Protein AF-K0UFN6-F1 (afdb_monomer)

Foldseek 3Di:
DDDDDDDDDDDDPDDPPPPPPVLLVVQVVQLVVQLVVLVVVQVVCCVPVNHPLPLVVLLVSLLSNLCSNCGPVVVSNVCSCVLSVLVVVLVVLLVVLVVCLLVVQDAAAACVVQVVCCVVVVNDRVVVVCCVPPPDPDDDPCVVVVVVVVSCVSNVLVVVLVVCVVPPPVVNVVSSCCVSVVSVVVSVCCSVHVYDDNCCVVPPDSVRRRRD

Solvent-accessible surface area (backbone atoms only — not comparable to full-atom values): 12384 Å² total; per-residue (Å²): 142,79,88,79,87,79,79,82,83,76,78,70,80,82,72,81,73,73,82,55,66,70,59,57,53,52,30,52,50,52,19,53,50,42,39,50,53,45,51,51,52,52,52,52,47,35,69,77,76,37,75,70,77,51,63,69,56,43,51,49,51,53,51,52,47,53,46,25,68,27,47,78,48,71,72,52,40,57,48,52,56,64,68,48,41,62,62,54,49,52,51,52,50,49,58,51,42,65,68,44,38,59,75,70,72,66,76,52,43,40,53,63,69,61,50,51,45,12,60,77,50,77,69,39,52,64,69,58,58,46,45,77,73,68,65,59,100,64,83,57,77,63,55,55,54,55,49,48,58,61,52,38,70,76,47,47,65,57,51,50,46,51,52,26,58,75,74,37,62,69,59,27,53,52,50,50,51,51,53,52,51,51,50,52,53,50,49,53,49,43,53,76,53,39,65,51,61,75,65,46,59,78,73,53,55,75,78,78,41,68,74,104

pLDDT: mean 80.56, std 12.71, range [43.0, 97.62]

Secondary structure (DSSP, 8-state):
-----PPP--------PPPPHHHHHHHHHHHHHHHHHHHHHHHHHHHHS-S--SHHHHHHHHHHHHHHHTTT-THHHHHHHHHHHHHHHHHHHHHHHHHHGGGG-PPPB-SHHHHHHHHHTTT--HHHHHHHHH--SS--THHHHHHHHHHHHHHHHHHHHHHHHHH-HHHHHHHHHHHHHHHHHHHHHHHHS-BPPTTHHHH--TTTTTT-

Organism: NCBI:txid1194972

Mean predicted aligned error: 11.26 Å

Structure (mmCIF, N/CA/C/O backbone):
data_AF-K0UFN6-F1
#
_entry.id   AF-K0UFN6-F1
#
loop_
_atom_site.group_PDB
_atom_site.id
_atom_site.type_symbol
_atom_site.label_atom_id
_atom_site.label_alt_id
_atom_site.label_comp_id
_atom_site.label_asym_id
_atom_site.label_entity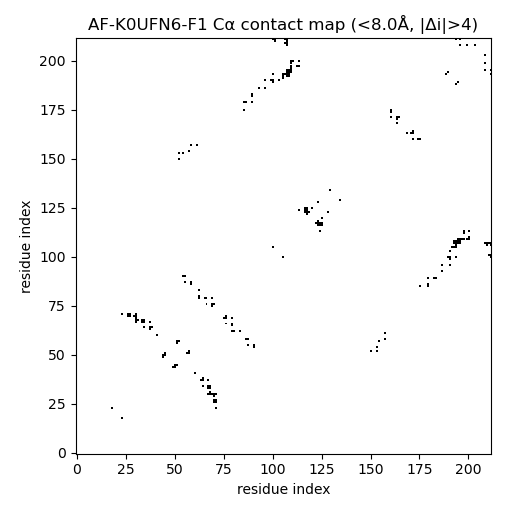_id
_atom_site.label_seq_id
_atom_site.pdbx_PDB_ins_code
_atom_site.Cartn_x
_atom_site.Cartn_y
_atom_site.Cartn_z
_atom_site.occupancy
_atom_site.B_iso_or_equiv
_atom_site.auth_seq_id
_atom_site.auth_comp_id
_atom_site.auth_asym_id
_atom_site.auth_atom_id
_atom_site.pdbx_PDB_model_num
ATOM 1 N N . MET A 1 1 ? -48.501 45.230 63.042 1.00 43.72 1 MET A N 1
ATOM 2 C CA . MET A 1 1 ? -47.726 45.328 61.788 1.00 43.72 1 MET A CA 1
ATOM 3 C C . MET A 1 1 ? -46.374 44.683 62.039 1.00 43.72 1 MET A C 1
ATOM 5 O O . MET A 1 1 ? -45.525 45.307 62.651 1.00 43.72 1 MET A O 1
ATOM 9 N N . SER A 1 2 ? -46.232 43.407 61.680 1.00 43.00 2 SER A N 1
ATOM 10 C CA . SER A 1 2 ? -44.963 42.673 61.709 1.00 43.00 2 SER A CA 1
ATOM 11 C C . SER A 1 2 ? -44.781 42.113 60.306 1.00 43.00 2 SER A C 1
ATOM 13 O O . SER A 1 2 ? -45.613 41.325 59.858 1.00 43.00 2 SER A O 1
ATOM 15 N N . ALA A 1 3 ? -43.792 42.634 59.587 1.00 47.59 3 ALA A N 1
ATOM 16 C CA . ALA A 1 3 ? -43.399 42.155 58.273 1.00 47.59 3 ALA A CA 1
ATOM 17 C C . ALA A 1 3 ? -42.591 40.867 58.470 1.00 47.59 3 ALA A C 1
ATOM 19 O O . ALA A 1 3 ? -41.569 40.880 59.153 1.00 47.59 3 ALA A O 1
ATOM 20 N N . ILE A 1 4 ? -43.092 39.757 57.932 1.00 52.12 4 ILE A N 1
ATOM 21 C CA . ILE A 1 4 ? -42.343 38.507 57.812 1.00 52.12 4 ILE A CA 1
ATOM 22 C C . ILE A 1 4 ? -41.799 38.496 56.384 1.00 52.12 4 ILE A C 1
ATOM 24 O O . ILE A 1 4 ? -42.572 38.411 55.432 1.00 52.12 4 ILE A O 1
ATOM 28 N N . ASP A 1 5 ? -40.485 38.654 56.259 1.00 51.16 5 ASP A N 1
ATOM 29 C CA . ASP A 1 5 ? -39.744 38.478 55.014 1.00 51.16 5 ASP A CA 1
ATOM 30 C C . ASP A 1 5 ? -39.614 36.976 54.709 1.00 51.16 5 ASP A C 1
ATOM 32 O O . ASP A 1 5 ? -38.924 36.249 55.425 1.00 51.16 5 ASP A O 1
ATOM 36 N N . ASP A 1 6 ? -40.256 36.508 53.637 1.00 59.94 6 ASP A N 1
ATOM 37 C CA . ASP A 1 6 ? -39.970 35.203 53.032 1.00 59.94 6 ASP A CA 1
ATOM 38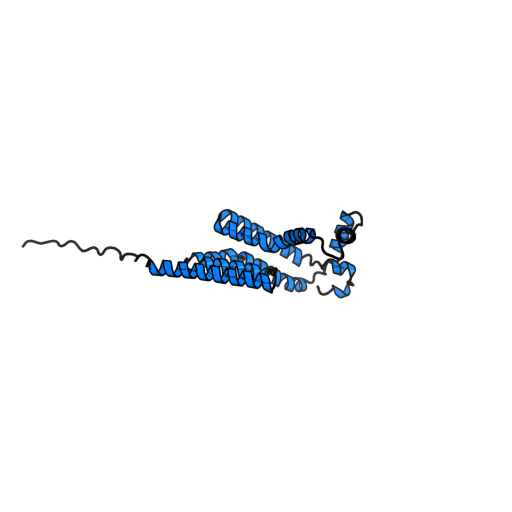 C C . ASP A 1 6 ? -38.744 35.328 52.105 1.00 59.94 6 ASP A C 1
ATOM 40 O O . ASP A 1 6 ? -38.751 36.160 51.190 1.00 59.94 6 ASP A O 1
ATOM 44 N N . PRO A 1 7 ? -37.685 34.510 52.259 1.00 59.66 7 PRO A N 1
ATOM 45 C CA . PRO A 1 7 ? -36.604 34.488 51.284 1.00 59.66 7 PRO A CA 1
ATOM 46 C C . PRO A 1 7 ? -37.052 33.780 49.989 1.00 59.66 7 PRO A C 1
ATOM 48 O O . PRO A 1 7 ? -37.768 32.775 50.036 1.00 59.66 7 PRO A O 1
ATOM 51 N N . PRO A 1 8 ? -36.607 34.249 48.807 1.00 53.53 8 PRO A N 1
ATOM 52 C CA . PRO A 1 8 ? -36.974 33.644 47.536 1.00 53.53 8 PRO A CA 1
ATOM 53 C C . PRO A 1 8 ? -36.374 32.240 47.407 1.00 53.53 8 PRO A C 1
ATOM 55 O O . PRO A 1 8 ? -35.163 32.038 47.514 1.00 53.53 8 PRO A O 1
ATOM 58 N N . SER A 1 9 ? -37.240 31.266 47.127 1.00 52.84 9 SER A N 1
ATOM 59 C CA . SER A 1 9 ? -36.872 29.920 46.690 1.00 52.84 9 SER A CA 1
ATOM 60 C C . SER A 1 9 ? -36.068 30.009 45.388 1.00 52.84 9 SER A C 1
ATOM 62 O O . SER A 1 9 ? -36.618 30.158 44.297 1.00 52.84 9 SER A O 1
ATOM 64 N N . ILE A 1 10 ? -34.740 29.955 45.495 1.00 52.19 10 ILE A N 1
ATOM 65 C CA . ILE A 1 10 ? -33.857 29.799 44.340 1.00 52.19 10 ILE A CA 1
ATOM 66 C C . ILE A 1 10 ? -34.008 28.352 43.871 1.00 52.19 10 ILE A C 1
ATOM 68 O O . ILE A 1 10 ? -33.466 27.425 44.475 1.00 52.19 10 ILE A O 1
ATOM 72 N N . ALA A 1 11 ? -34.767 28.156 42.793 1.00 54.66 11 ALA A N 1
ATOM 73 C CA . ALA A 1 11 ? -34.791 26.903 42.057 1.00 54.66 11 ALA A CA 1
ATOM 74 C C . ALA A 1 11 ? -33.352 26.543 41.643 1.00 54.66 11 ALA A C 1
ATOM 76 O O . ALA A 1 11 ? -32.723 27.251 40.854 1.00 54.66 11 ALA A O 1
ATOM 77 N N . GLY A 1 12 ? -32.813 25.459 42.209 1.00 53.06 12 GLY A N 1
ATOM 78 C CA . GLY A 1 12 ? -31.508 24.929 41.820 1.00 53.06 12 GLY A CA 1
ATOM 79 C C . GLY A 1 12 ? -31.477 24.585 40.323 1.00 53.06 12 GLY A C 1
ATOM 80 O O . GLY A 1 12 ? -32.518 24.249 39.751 1.00 53.06 12 GLY A O 1
ATOM 81 N N . PRO A 1 13 ? -30.307 24.666 39.662 1.00 54.44 13 PRO A N 1
ATOM 82 C CA . PRO A 1 13 ? -30.204 24.404 38.233 1.00 54.44 13 PRO A CA 1
ATOM 83 C C . PRO A 1 13 ? -30.707 22.990 37.938 1.00 54.44 13 PRO A C 1
ATOM 85 O O . PRO A 1 13 ? -30.291 22.031 38.591 1.00 54.44 13 PRO A O 1
ATOM 88 N N . ALA A 1 14 ? -31.616 22.879 36.964 1.00 54.62 14 ALA A N 1
ATOM 89 C CA . ALA A 1 14 ? -32.157 21.618 36.479 1.00 54.62 14 ALA A CA 1
ATOM 90 C C . ALA A 1 14 ? -31.011 20.624 36.254 1.00 54.62 14 ALA A C 1
ATOM 92 O O . ALA A 1 14 ? -30.166 20.808 35.374 1.00 54.62 14 ALA A O 1
ATOM 93 N N . GLY A 1 15 ? -30.956 19.603 37.111 1.00 47.06 15 GLY A N 1
ATOM 94 C CA . GLY A 1 15 ? -29.915 18.593 37.085 1.00 47.06 15 GLY A CA 1
ATOM 95 C C . GLY A 1 15 ? -29.843 17.959 35.703 1.00 47.06 15 GLY A C 1
ATOM 96 O O . GLY A 1 15 ? -30.831 17.440 35.186 1.00 47.06 15 GLY A O 1
ATOM 97 N N . CYS A 1 16 ? -28.653 17.995 35.109 1.00 50.56 16 CYS A N 1
ATOM 98 C CA . CYS A 1 16 ? -28.303 17.146 33.984 1.00 50.56 16 CYS A CA 1
ATOM 99 C C . CYS A 1 16 ? -28.532 15.693 34.429 1.00 50.56 16 CYS A C 1
ATOM 101 O O . CYS A 1 16 ? -27.754 15.157 35.219 1.00 50.56 16 CYS A O 1
ATOM 103 N N . ALA A 1 17 ? -29.650 15.091 34.012 1.00 57.28 17 ALA A N 1
ATOM 104 C CA . ALA A 1 17 ? -29.997 13.732 34.401 1.00 57.28 17 ALA A CA 1
ATOM 105 C C . ALA A 1 17 ? -28.858 12.788 33.971 1.00 57.28 17 ALA A C 1
ATOM 107 O O . ALA A 1 17 ? -28.495 12.786 32.787 1.00 57.28 17 ALA A O 1
ATOM 108 N N . PRO A 1 18 ? -28.270 11.997 34.890 1.00 55.09 18 PRO A N 1
ATOM 109 C CA . PRO A 1 18 ? -27.199 11.087 34.529 1.00 55.09 18 PRO A CA 1
ATOM 110 C C . PRO A 1 18 ? -27.725 10.105 33.471 1.00 55.09 18 PRO A C 1
ATOM 112 O O . PRO A 1 18 ? -28.857 9.622 33.590 1.00 55.09 18 PRO A O 1
ATOM 115 N N . PRO A 1 19 ? -26.954 9.819 32.407 1.00 58.34 19 PRO A N 1
ATOM 116 C CA . PRO A 1 19 ? -27.373 8.875 31.381 1.00 58.34 19 PRO A CA 1
ATOM 117 C C . PRO A 1 19 ? -27.776 7.554 32.042 1.00 58.34 19 PRO A C 1
ATOM 119 O O . PRO A 1 19 ? -27.007 6.967 32.797 1.00 58.34 19 PRO A O 1
ATOM 122 N N . THR A 1 20 ? -29.004 7.102 31.781 1.00 63.34 20 THR A N 1
ATOM 123 C CA . THR A 1 20 ? -29.564 5.903 32.410 1.00 63.34 20 THR A CA 1
ATOM 124 C C . THR A 1 20 ? -28.669 4.691 32.146 1.00 63.34 20 THR A C 1
ATOM 126 O O . THR A 1 20 ? -28.399 4.339 30.996 1.00 63.34 20 THR A O 1
ATOM 129 N N . ASP A 1 21 ? -28.238 4.022 33.217 1.00 67.62 21 ASP A N 1
ATOM 130 C CA . ASP A 1 21 ? -27.330 2.861 33.223 1.00 67.62 21 ASP A CA 1
ATOM 131 C C . ASP A 1 21 ? -27.756 1.762 32.217 1.00 67.62 21 ASP A C 1
ATOM 133 O O . ASP A 1 21 ? -26.963 1.149 31.497 1.00 67.62 21 ASP A O 1
ATOM 137 N N . ARG A 1 22 ? -29.072 1.622 32.014 1.00 73.44 22 ARG A N 1
ATOM 138 C CA . ARG A 1 22 ? -29.687 0.722 31.026 1.00 73.44 22 ARG A CA 1
ATOM 139 C C . ARG A 1 22 ? -29.330 1.055 29.567 1.00 73.44 22 ARG A C 1
ATOM 141 O O . ARG A 1 22 ? -29.175 0.137 28.761 1.00 73.44 22 ARG A O 1
ATOM 148 N N . ARG A 1 23 ? -29.212 2.340 29.208 1.00 73.75 23 ARG A N 1
ATOM 149 C CA . ARG A 1 23 ? -28.859 2.805 27.852 1.00 73.75 23 ARG A CA 1
ATOM 150 C C . ARG A 1 23 ? -27.376 2.568 27.572 1.00 73.75 23 ARG A C 1
ATOM 152 O O . ARG A 1 23 ? -27.038 2.075 26.500 1.00 73.75 23 ARG A O 1
ATOM 159 N N . VAL A 1 24 ? -26.515 2.826 28.558 1.00 72.69 24 VAL A N 1
ATOM 160 C CA . VAL A 1 24 ? -25.064 2.574 28.480 1.00 72.69 24 VAL A CA 1
ATOM 161 C C . VAL A 1 24 ? -24.780 1.074 28.343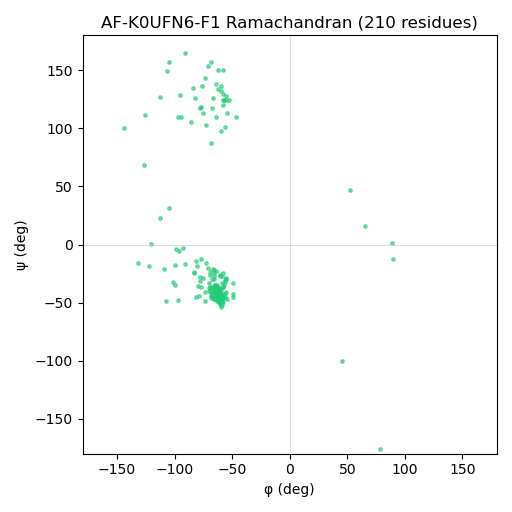 1.00 72.69 24 VAL A C 1
ATOM 163 O O . VAL A 1 24 ? -24.025 0.662 27.456 1.00 72.69 24 VAL A O 1
ATOM 166 N N . ARG A 1 25 ? -25.463 0.233 29.132 1.00 76.69 25 ARG A N 1
ATOM 167 C CA . ARG A 1 25 ? -25.345 -1.231 29.057 1.00 76.69 25 ARG A CA 1
ATOM 168 C C . ARG A 1 25 ? -25.815 -1.793 27.713 1.00 76.69 25 ARG A C 1
ATOM 170 O O . ARG A 1 25 ? -25.116 -2.610 27.121 1.00 76.69 25 ARG A O 1
ATOM 177 N N . ARG A 1 26 ? -26.950 -1.316 27.181 1.00 79.88 26 ARG A N 1
ATOM 178 C CA . ARG A 1 26 ? -27.449 -1.708 25.844 1.00 79.88 26 ARG A CA 1
ATOM 179 C C . ARG A 1 26 ? -26.483 -1.327 24.724 1.00 79.88 26 ARG A C 1
ATOM 181 O O . ARG A 1 26 ? -26.220 -2.153 23.859 1.00 79.88 26 ARG A O 1
ATOM 188 N N . LEU A 1 27 ? -25.928 -0.116 24.755 1.00 77.19 27 LEU A N 1
ATOM 189 C CA . LEU A 1 27 ? -24.944 0.334 23.763 1.00 77.19 27 LEU A CA 1
ATOM 190 C C . LEU A 1 27 ? -23.642 -0.472 23.834 1.00 77.19 27 LEU A C 1
ATOM 192 O O . LEU A 1 27 ? -23.045 -0.767 22.805 1.00 77.19 27 LEU A O 1
ATOM 196 N N . THR A 1 28 ? -23.236 -0.882 25.036 1.00 75.94 28 THR A N 1
ATOM 197 C CA . THR A 1 28 ? -22.051 -1.725 25.234 1.00 75.94 28 THR A CA 1
ATOM 198 C C . THR A 1 28 ? -22.251 -3.125 24.660 1.00 75.94 28 THR A C 1
ATOM 200 O O . THR A 1 28 ? -21.370 -3.623 23.964 1.00 75.94 28 THR A O 1
ATOM 203 N N . VAL A 1 29 ? -23.412 -3.742 24.904 1.00 80.06 29 VAL A N 1
ATOM 204 C CA . VAL A 1 29 ? -23.767 -5.045 24.319 1.00 80.06 29 VAL A CA 1
ATOM 205 C C . VAL A 1 29 ? -23.860 -4.943 22.798 1.00 80.06 29 VAL A C 1
ATOM 207 O O . VAL A 1 29 ? -23.264 -5.756 22.101 1.00 80.06 29 VAL A O 1
ATOM 210 N N . LEU A 1 30 ? -24.526 -3.906 22.278 1.00 83.50 30 LEU A N 1
ATOM 211 C CA . LEU A 1 30 ? -24.640 -3.667 20.838 1.00 83.50 30 LEU A CA 1
ATOM 212 C C . LEU A 1 30 ? -23.264 -3.517 20.174 1.00 83.50 30 LEU A C 1
ATOM 214 O O . LEU A 1 30 ? -23.037 -4.083 19.111 1.00 83.50 30 LEU A O 1
ATOM 218 N N . ARG A 1 31 ? -22.332 -2.805 20.818 1.00 81.19 31 ARG A N 1
ATOM 219 C CA . ARG A 1 31 ? -20.944 -2.675 20.360 1.00 81.19 31 ARG A CA 1
ATOM 220 C C . ARG A 1 31 ? -20.245 -4.030 20.278 1.00 81.19 31 ARG A C 1
ATOM 222 O O . ARG A 1 31 ? -19.637 -4.328 19.259 1.00 81.19 31 ARG A O 1
ATOM 229 N N . TRP A 1 32 ? -20.318 -4.844 21.330 1.00 79.88 32 TRP A N 1
ATOM 230 C CA . TRP A 1 32 ? -19.679 -6.163 21.339 1.00 79.88 32 TRP A CA 1
ATOM 231 C C . TRP A 1 32 ? -20.270 -7.100 20.288 1.00 79.88 32 TRP A C 1
ATOM 233 O O . TRP A 1 32 ? -19.513 -7.769 19.592 1.00 79.88 32 TRP A O 1
ATOM 243 N N . VAL A 1 33 ? -21.595 -7.091 20.120 1.00 85.62 33 VAL A N 1
ATOM 244 C CA . VAL A 1 33 ? -22.271 -7.846 19.057 1.00 85.62 33 VAL A CA 1
ATOM 245 C C . VAL A 1 33 ? -21.810 -7.362 17.683 1.00 85.62 33 VAL A C 1
ATOM 247 O O . VAL A 1 33 ? -21.395 -8.178 16.874 1.00 85.62 33 VAL A O 1
ATOM 250 N N . ALA A 1 34 ? -21.787 -6.050 17.434 1.00 81.12 34 ALA A N 1
ATOM 251 C CA . ALA A 1 34 ? -21.338 -5.494 16.158 1.00 81.12 34 ALA A CA 1
ATOM 252 C C . ALA A 1 34 ? -19.872 -5.836 15.842 1.00 81.12 34 ALA A C 1
ATOM 254 O O . ALA A 1 34 ? -19.560 -6.184 14.707 1.00 81.12 34 ALA A O 1
ATOM 255 N N . VAL A 1 35 ? -18.978 -5.778 16.836 1.00 81.75 35 VAL A N 1
ATOM 256 C CA . VAL A 1 35 ? -17.566 -6.165 16.681 1.00 81.75 35 VAL A CA 1
ATOM 257 C C . VAL A 1 35 ? -17.429 -7.666 16.418 1.00 81.75 35 VAL A C 1
ATOM 259 O O . VAL A 1 35 ? -16.659 -8.053 15.545 1.00 81.75 35 VAL A O 1
ATOM 262 N N . ALA A 1 36 ? -18.188 -8.509 17.125 1.00 82.88 36 ALA A N 1
ATOM 263 C CA . ALA A 1 36 ? -18.173 -9.955 16.916 1.00 82.88 36 ALA A CA 1
ATOM 264 C C . ALA A 1 36 ? -18.702 -10.328 15.523 1.00 82.88 36 ALA A C 1
ATOM 266 O O . ALA A 1 36 ? -18.051 -11.079 14.804 1.00 82.88 36 ALA A O 1
ATOM 267 N N . THR A 1 37 ? -19.832 -9.752 15.102 1.00 85.69 37 THR A N 1
ATOM 268 C CA . THR A 1 37 ? -20.379 -9.944 13.753 1.00 85.69 37 THR A CA 1
ATOM 269 C C . THR A 1 37 ? -19.398 -9.466 12.688 1.00 85.69 37 THR A C 1
ATOM 271 O O . THR A 1 37 ? -19.159 -10.182 11.722 1.00 85.69 37 THR A O 1
ATOM 274 N N . TRP A 1 38 ? -18.779 -8.297 12.875 1.00 86.00 38 TRP A N 1
ATOM 275 C CA . TRP A 1 38 ? -17.751 -7.791 11.966 1.00 86.00 38 TRP A CA 1
ATOM 276 C C . TRP A 1 38 ? -16.561 -8.756 11.855 1.00 86.00 38 TRP A C 1
ATOM 278 O O . TRP A 1 38 ? -16.161 -9.095 10.745 1.00 86.00 38 TRP A O 1
ATOM 288 N N . ALA A 1 39 ? -16.043 -9.256 12.981 1.00 83.12 39 ALA A N 1
ATOM 289 C CA . ALA A 1 39 ? -14.915 -10.187 12.995 1.00 83.12 39 ALA A CA 1
ATOM 290 C C . ALA A 1 39 ? -15.250 -11.517 12.302 1.00 83.12 39 ALA A C 1
ATOM 292 O O . ALA A 1 39 ? -14.430 -12.033 11.546 1.00 83.12 39 ALA A O 1
ATOM 293 N N . VAL A 1 40 ? -16.464 -12.041 12.508 1.00 86.69 40 VAL A N 1
ATOM 294 C CA . VAL A 1 40 ? -16.949 -13.254 11.831 1.00 86.69 40 VAL A CA 1
ATOM 295 C C . VAL A 1 40 ? -17.068 -13.029 10.325 1.00 86.69 40 VAL A C 1
ATOM 297 O O . VAL A 1 40 ? -16.592 -13.858 9.558 1.00 86.69 40 VAL A O 1
ATOM 300 N N . VAL A 1 41 ? -17.639 -11.902 9.888 1.00 84.06 41 VAL A N 1
ATOM 301 C CA . VAL A 1 41 ? -17.783 -11.578 8.458 1.00 84.06 41 VAL A CA 1
ATOM 302 C C . VAL A 1 41 ? -16.423 -11.421 7.781 1.00 84.06 41 VAL A C 1
ATOM 304 O O . VAL A 1 41 ? -16.228 -11.964 6.698 1.00 84.06 41 VAL A O 1
ATOM 307 N N . VAL A 1 42 ? -15.477 -10.714 8.409 1.00 80.62 42 VAL A N 1
ATOM 308 C CA . VAL A 1 42 ? -14.117 -10.548 7.870 1.00 80.62 42 VAL A CA 1
ATOM 309 C C . VAL A 1 42 ? -13.381 -11.886 7.829 1.00 80.62 42 VAL A C 1
ATOM 311 O O . VAL A 1 42 ? -12.753 -12.198 6.820 1.00 80.62 42 VAL A O 1
ATOM 314 N N . GLY A 1 43 ? -13.482 -12.694 8.888 1.00 79.88 43 GLY A N 1
ATOM 315 C CA . GLY A 1 43 ? -12.868 -14.020 8.952 1.00 79.88 43 GLY A CA 1
ATOM 316 C C . GLY A 1 43 ? -13.416 -14.968 7.888 1.00 79.88 43 GLY A C 1
ATOM 317 O O . GLY A 1 43 ? -12.638 -15.587 7.173 1.00 79.88 43 GLY A O 1
ATOM 318 N N . TRP A 1 44 ? -14.738 -15.013 7.721 1.00 82.75 44 TRP A N 1
ATOM 319 C CA . TRP A 1 44 ? -15.397 -15.818 6.693 1.00 82.75 44 TRP A CA 1
ATOM 320 C C . TRP A 1 44 ? -14.987 -15.394 5.276 1.00 82.75 44 TRP A C 1
ATOM 322 O O . TRP A 1 44 ? -14.507 -16.221 4.508 1.00 82.75 44 TRP A O 1
ATOM 332 N N . ARG A 1 45 ? -15.041 -14.089 4.971 1.00 78.62 45 ARG A N 1
ATOM 333 C CA . ARG A 1 45 ? -14.544 -13.522 3.703 1.00 78.62 45 ARG A CA 1
ATOM 334 C C . ARG A 1 45 ? -13.086 -13.873 3.426 1.00 78.62 45 ARG A C 1
ATOM 336 O O . ARG A 1 45 ? -12.740 -14.171 2.294 1.00 78.62 45 ARG A O 1
ATOM 343 N N . THR A 1 46 ? -12.244 -13.840 4.457 1.00 77.81 46 THR A N 1
ATOM 344 C CA . THR A 1 46 ? -10.814 -14.151 4.322 1.00 77.81 46 THR A CA 1
ATOM 345 C C . THR A 1 46 ? -10.572 -15.626 3.992 1.00 77.81 46 THR A C 1
ATOM 347 O O . THR A 1 46 ? -9.584 -15.947 3.336 1.00 77.81 46 THR A O 1
ATOM 350 N N . VAL A 1 47 ? -11.453 -16.523 4.446 1.00 77.88 47 VAL A N 1
ATOM 351 C CA . VAL A 1 47 ? -11.364 -17.964 4.171 1.00 77.88 47 VAL A CA 1
ATOM 352 C C . VAL A 1 47 ? -11.872 -18.297 2.767 1.00 77.88 47 VAL A C 1
ATOM 354 O O . VAL A 1 47 ? -11.200 -19.049 2.067 1.00 77.88 47 VAL A O 1
ATOM 357 N N . ASP A 1 48 ? -13.006 -17.725 2.352 1.00 76.00 48 ASP A N 1
ATOM 358 C CA . ASP A 1 48 ? -13.643 -18.064 1.070 1.00 76.00 48 ASP A CA 1
ATOM 359 C C . ASP A 1 48 ? -13.006 -17.339 -0.126 1.00 76.00 48 ASP A C 1
ATOM 361 O O . ASP A 1 48 ? -12.716 -17.964 -1.144 1.00 76.00 48 ASP A O 1
ATOM 365 N N . ASP A 1 49 ? -12.738 -16.035 0.003 1.00 68.25 49 ASP A N 1
ATOM 366 C CA . ASP A 1 49 ? -12.220 -15.200 -1.092 1.00 68.25 49 ASP A CA 1
ATOM 367 C C . ASP A 1 49 ? -10.688 -15.003 -1.009 1.00 68.25 49 ASP A C 1
ATOM 369 O O . ASP A 1 49 ? -10.075 -14.384 -1.883 1.00 68.25 49 ASP A O 1
ATOM 373 N N . GLY A 1 50 ? -10.049 -15.521 0.047 1.00 64.50 50 GLY A N 1
ATOM 374 C CA . GLY A 1 50 ? -8.660 -15.222 0.393 1.00 64.50 50 GLY A CA 1
ATOM 375 C C . GLY A 1 50 ? -8.498 -13.859 1.081 1.00 64.50 50 GLY A C 1
ATOM 376 O O . GLY A 1 50 ? -9.459 -13.156 1.393 1.00 64.50 50 GLY A O 1
ATOM 377 N N . PHE A 1 51 ? -7.255 -13.456 1.360 1.00 61.56 51 PHE A N 1
ATOM 378 C CA . PHE A 1 51 ? -7.001 -12.160 1.998 1.00 61.56 51 PHE A CA 1
ATOM 379 C C . PHE A 1 51 ? -7.484 -11.004 1.107 1.00 61.56 51 PHE A C 1
ATOM 381 O O . PHE A 1 51 ? -7.184 -10.954 -0.084 1.00 61.56 51 PHE A O 1
ATOM 388 N N . ALA A 1 52 ? -8.190 -10.033 1.691 1.00 58.00 52 ALA A N 1
ATOM 389 C CA . ALA A 1 52 ? -8.595 -8.818 0.990 1.00 58.00 52 ALA A CA 1
ATOM 390 C C . ALA A 1 52 ? -7.362 -7.949 0.669 1.00 58.00 52 ALA A C 1
ATOM 392 O O . ALA A 1 52 ? -6.976 -7.080 1.450 1.00 58.00 52 ALA A O 1
ATOM 393 N N . PHE A 1 53 ? -6.723 -8.204 -0.475 1.00 60.19 53 PHE A N 1
ATOM 394 C CA . PHE A 1 53 ? -5.542 -7.463 -0.942 1.00 60.19 53 PHE A CA 1
ATOM 395 C C . PHE A 1 53 ? -5.893 -6.134 -1.624 1.00 60.19 53 PHE A C 1
ATOM 397 O O . PHE A 1 53 ? -5.030 -5.271 -1.799 1.00 60.19 53 PHE A O 1
ATOM 404 N N . ASN A 1 54 ? -7.167 -5.943 -1.968 1.00 68.31 54 ASN A N 1
ATOM 405 C CA . ASN A 1 54 ? -7.677 -4.672 -2.463 1.00 68.31 54 ASN A CA 1
ATOM 406 C C . ASN A 1 54 ? -7.637 -3.649 -1.328 1.00 68.31 54 ASN A C 1
ATOM 408 O O . ASN A 1 54 ? -8.301 -3.808 -0.298 1.00 68.31 54 ASN A O 1
ATOM 412 N N . ARG A 1 55 ? -6.846 -2.590 -1.511 1.00 68.81 55 ARG A N 1
ATOM 413 C CA . ARG A 1 55 ? -6.636 -1.564 -0.482 1.00 68.81 55 ARG A CA 1
ATOM 414 C C . ARG A 1 55 ? -7.948 -0.898 -0.073 1.00 68.81 55 ARG A C 1
ATOM 416 O O . ARG A 1 55 ? -8.122 -0.573 1.100 1.00 68.81 55 ARG A O 1
ATOM 423 N N . GLU A 1 56 ? -8.883 -0.754 -1.009 1.00 69.69 56 GLU A N 1
ATOM 424 C CA . GLU A 1 56 ? -10.238 -0.275 -0.754 1.00 69.69 56 GLU A CA 1
ATOM 425 C C . GLU A 1 56 ? -11.018 -1.181 0.212 1.00 69.69 56 GLU A C 1
ATOM 427 O O . GLU A 1 56 ? -11.622 -0.677 1.160 1.00 69.69 56 GLU A O 1
ATOM 432 N N . LEU A 1 57 ? -10.952 -2.509 0.048 1.00 72.19 57 LEU A N 1
ATOM 433 C CA . LEU A 1 57 ? -11.627 -3.463 0.936 1.00 72.19 57 LEU A CA 1
ATOM 434 C C . LEU A 1 57 ? -10.998 -3.467 2.330 1.00 72.19 57 LEU A C 1
ATOM 436 O O . LEU A 1 57 ? -11.715 -3.507 3.328 1.00 72.19 57 LEU A O 1
ATOM 440 N N . LEU A 1 58 ? -9.671 -3.365 2.410 1.00 72.75 58 LEU A N 1
ATOM 441 C CA . LEU A 1 58 ? -8.944 -3.358 3.678 1.00 72.75 58 LEU A CA 1
ATOM 442 C C . LEU A 1 58 ? -9.231 -2.081 4.480 1.00 72.75 58 LEU A C 1
ATOM 444 O O . LEU A 1 58 ? -9.542 -2.151 5.673 1.00 72.75 58 LEU A O 1
ATOM 448 N N . LEU A 1 59 ? -9.221 -0.916 3.823 1.00 74.00 59 LEU A N 1
ATOM 449 C CA . LEU A 1 59 ? -9.632 0.337 4.453 1.00 74.00 59 LEU A CA 1
ATOM 450 C C . LEU A 1 59 ? -11.100 0.281 4.890 1.00 74.00 59 LEU A C 1
ATOM 452 O O . LEU A 1 59 ? -11.424 0.728 5.989 1.00 74.00 59 LEU A O 1
ATOM 456 N N . LEU A 1 60 ? -11.981 -0.308 4.078 1.00 75.19 60 LEU A N 1
ATOM 457 C CA . LEU A 1 60 ? -13.388 -0.487 4.427 1.00 75.19 60 LEU A CA 1
ATOM 458 C C . LEU A 1 60 ? -13.553 -1.390 5.655 1.00 75.19 60 LEU A C 1
ATOM 460 O O . LEU A 1 60 ? -14.320 -1.048 6.556 1.00 75.19 60 LEU A O 1
ATOM 464 N N . TYR A 1 61 ? -12.809 -2.494 5.755 1.00 79.06 61 TYR A N 1
ATOM 465 C CA . TYR A 1 61 ? -12.814 -3.359 6.938 1.00 79.06 61 TYR A 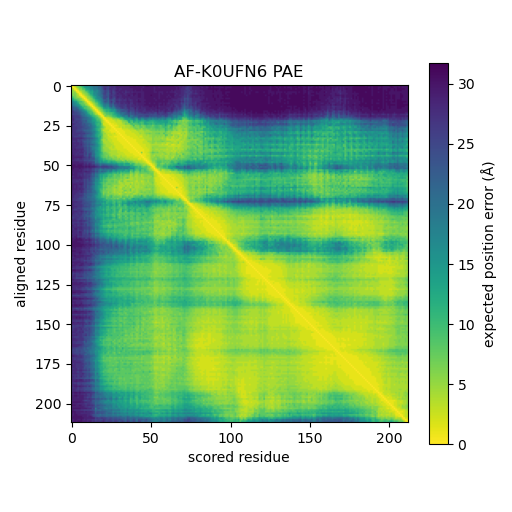CA 1
ATOM 466 C C . TYR A 1 61 ? -12.342 -2.614 8.180 1.00 79.06 61 TYR A C 1
ATOM 468 O O . TYR A 1 61 ? -13.027 -2.648 9.199 1.00 79.06 61 TYR A O 1
ATOM 476 N N . ILE A 1 62 ? -11.244 -1.865 8.101 1.00 73.31 62 ILE A N 1
ATOM 477 C CA . ILE A 1 62 ? -10.750 -1.102 9.251 1.00 73.31 62 ILE A CA 1
ATOM 478 C C . ILE A 1 62 ? -11.741 -0.008 9.660 1.00 73.31 62 ILE A C 1
ATOM 480 O O . ILE A 1 62 ? -12.065 0.114 10.841 1.00 73.31 62 ILE A O 1
ATOM 484 N N . CYS A 1 63 ? -12.285 0.745 8.703 1.00 73.25 63 CYS A N 1
ATOM 485 C CA . CYS A 1 63 ? -13.287 1.773 8.972 1.00 73.25 63 CYS A CA 1
ATOM 486 C C . CYS A 1 63 ? -14.550 1.178 9.606 1.00 73.25 63 CYS A C 1
ATOM 488 O O . CYS A 1 63 ? -15.014 1.685 10.623 1.00 73.25 63 CYS A O 1
ATOM 490 N N . THR A 1 64 ? -15.089 0.084 9.061 1.00 79.31 64 THR A N 1
ATOM 491 C CA . THR A 1 64 ? -16.286 -0.579 9.609 1.00 79.31 64 THR A CA 1
ATOM 492 C C . THR A 1 64 ? -16.032 -1.196 10.984 1.00 79.31 64 THR A C 1
ATOM 494 O O . THR A 1 64 ? -16.879 -1.058 11.865 1.00 79.31 64 THR A O 1
ATOM 497 N N . GLY A 1 65 ? -14.852 -1.775 11.221 1.00 77.50 65 GLY A N 1
ATOM 498 C CA . GLY A 1 65 ? -14.452 -2.303 12.526 1.00 77.50 65 GLY A CA 1
ATOM 499 C C . GLY A 1 65 ? -14.301 -1.204 13.581 1.00 77.50 65 GLY A C 1
ATOM 500 O O . GLY A 1 65 ? -14.803 -1.332 14.699 1.00 77.50 65 GLY A O 1
ATOM 501 N N . LEU A 1 66 ? -13.685 -0.073 13.224 1.00 73.06 66 LEU A N 1
ATOM 502 C CA . LEU A 1 66 ? -13.558 1.088 14.110 1.00 73.06 66 LEU A CA 1
ATOM 503 C C . LEU A 1 66 ? -14.900 1.782 14.367 1.00 73.06 66 LEU A C 1
ATOM 505 O O . LEU A 1 66 ? -15.145 2.240 15.486 1.00 73.06 66 LEU A O 1
ATOM 509 N N . LEU A 1 67 ? -15.782 1.843 13.365 1.00 75.88 67 LEU A N 1
ATOM 510 C CA . LEU A 1 67 ? -17.159 2.312 13.525 1.00 75.88 67 LEU A CA 1
ATOM 511 C C . LEU A 1 67 ? -17.925 1.408 14.495 1.00 75.88 67 LEU A C 1
ATOM 513 O O . LEU A 1 67 ? -18.498 1.920 15.457 1.00 75.88 67 LEU A O 1
ATOM 517 N N . ALA A 1 68 ? -17.857 0.084 14.311 1.00 78.69 68 ALA A N 1
ATOM 518 C CA . ALA A 1 68 ? -18.458 -0.894 15.215 1.00 78.69 68 ALA A CA 1
ATOM 519 C C . ALA A 1 68 ? -17.930 -0.731 16.650 1.00 78.69 68 ALA A C 1
ATOM 521 O O . ALA A 1 68 ? -18.717 -0.645 17.591 1.00 78.69 68 ALA A O 1
ATOM 522 N N . ALA A 1 69 ? -16.614 -0.572 16.824 1.00 71.88 69 ALA A N 1
ATOM 523 C CA . ALA A 1 69 ? -15.983 -0.330 18.124 1.00 71.88 69 ALA A CA 1
ATOM 524 C C . ALA A 1 69 ? -16.352 1.032 18.755 1.00 71.88 69 ALA A C 1
ATOM 526 O O . ALA A 1 69 ? -16.259 1.202 19.974 1.00 71.88 69 ALA A O 1
ATOM 527 N N . SER A 1 70 ? -16.798 2.000 17.950 1.00 70.75 70 SER A N 1
ATOM 528 C CA . SER A 1 70 ? -17.186 3.348 18.392 1.00 70.75 70 SER A CA 1
ATOM 529 C C . SER A 1 70 ? -18.680 3.493 18.711 1.00 70.75 70 SER A C 1
ATOM 531 O O . SER A 1 70 ? -19.104 4.561 19.171 1.00 70.75 70 SER A O 1
ATOM 533 N N . ILE A 1 71 ? -19.481 2.436 18.514 1.00 75.19 71 ILE A N 1
ATOM 534 C CA . ILE A 1 71 ? -20.917 2.420 18.822 1.00 75.19 71 ILE A CA 1
ATOM 535 C C . ILE A 1 71 ? -21.147 2.809 20.290 1.00 75.19 71 ILE A C 1
ATOM 537 O O . ILE A 1 71 ? -20.556 2.253 21.215 1.00 75.19 71 ILE A O 1
ATOM 541 N N . GLY A 1 72 ? -22.024 3.797 20.497 1.00 63.88 72 GLY A N 1
ATOM 542 C CA . GLY A 1 72 ? -22.381 4.319 21.818 1.00 63.88 72 GLY A CA 1
ATOM 543 C C . GLY A 1 72 ? -21.500 5.454 22.342 1.00 63.88 72 GLY A C 1
ATOM 544 O O . GLY A 1 72 ? -21.755 5.942 23.439 1.00 63.88 72 GLY A O 1
ATOM 545 N N . GLN A 1 73 ? -20.501 5.910 21.576 1.00 63.56 73 GLN A N 1
ATOM 546 C CA . GLN A 1 73 ? -19.550 6.938 22.022 1.00 63.56 73 GLN A CA 1
ATOM 547 C C . GLN A 1 73 ? -19.651 8.281 21.277 1.00 63.56 73 GLN A C 1
ATOM 549 O O . GLN A 1 73 ? -18.700 9.064 21.281 1.00 63.56 73 GLN A O 1
ATOM 554 N N . GLY A 1 74 ? -20.812 8.576 20.677 1.00 65.69 74 GLY A N 1
ATOM 555 C CA . GLY A 1 74 ? -21.200 9.887 20.132 1.00 65.69 74 GLY A CA 1
ATOM 556 C C . GLY A 1 74 ? -20.114 10.570 19.294 1.00 65.69 74 GLY A C 1
ATOM 557 O O . GLY A 1 74 ? -19.895 10.226 18.135 1.00 65.69 74 GLY A O 1
ATOM 558 N N . ARG A 1 75 ? -19.394 11.525 19.897 1.00 67.31 75 ARG A N 1
ATOM 559 C CA . ARG A 1 75 ? -18.293 12.267 19.255 1.00 67.31 75 ARG A CA 1
ATOM 560 C C . ARG A 1 75 ? -17.142 11.378 18.760 1.00 67.31 75 ARG A C 1
ATOM 562 O O . ARG A 1 75 ? -16.483 11.752 17.797 1.00 67.31 75 ARG A O 1
ATOM 569 N N . ARG A 1 76 ? -16.905 10.200 19.355 1.00 67.88 76 ARG A N 1
ATOM 570 C CA . ARG A 1 76 ? -15.830 9.287 18.914 1.00 67.88 76 ARG A CA 1
ATOM 571 C C . ARG A 1 76 ? -16.053 8.703 17.522 1.00 67.88 76 ARG A C 1
ATOM 573 O O . ARG A 1 76 ? -15.074 8.512 16.812 1.00 67.88 76 ARG A O 1
ATOM 580 N N . MET A 1 77 ? -17.303 8.530 17.092 1.00 69.81 77 MET A N 1
ATOM 581 C CA . MET A 1 77 ? -17.607 8.040 15.743 1.00 69.81 77 MET A CA 1
ATOM 582 C C . MET A 1 77 ? -17.196 9.045 14.658 1.00 69.81 77 MET A C 1
ATOM 584 O O . MET A 1 77 ? -16.578 8.669 13.665 1.00 69.81 77 MET A O 1
ATOM 588 N N . PHE A 1 78 ? -17.441 10.339 14.888 1.00 76.50 78 PHE A N 1
ATOM 589 C CA . PHE A 1 78 ? -16.982 11.398 13.984 1.00 76.50 78 PHE A CA 1
ATOM 590 C C . PHE A 1 78 ? -15.455 11.478 13.900 1.00 76.50 78 PHE A C 1
ATOM 592 O O . PHE A 1 78 ? -14.921 11.713 12.819 1.00 76.50 78 PHE A O 1
ATOM 599 N 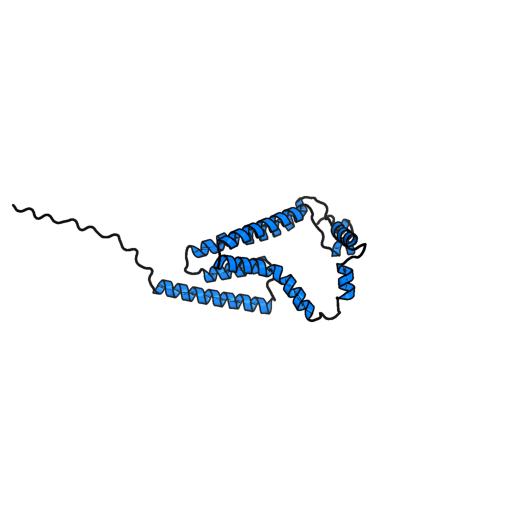N . 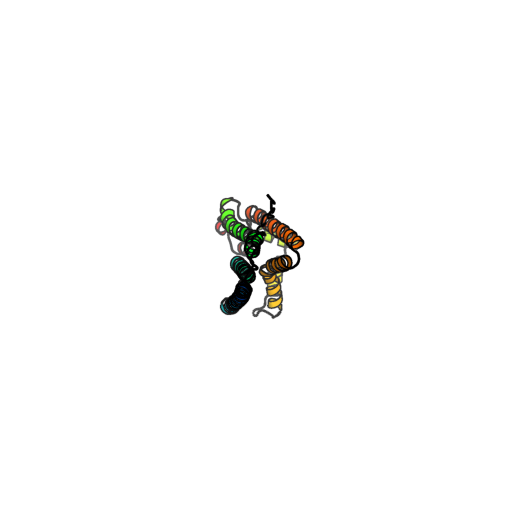TYR A 1 79 ? -14.741 11.249 15.010 1.00 78.94 79 TYR A N 1
ATOM 600 C CA . TYR A 1 79 ? -13.278 11.216 14.983 1.00 78.94 79 TYR A CA 1
ATOM 601 C C . TYR A 1 79 ? -12.742 10.061 14.140 1.00 78.94 79 TYR A C 1
ATOM 603 O O . TYR A 1 79 ? -11.783 10.281 13.415 1.00 78.94 79 TYR A O 1
ATOM 611 N N . VAL A 1 80 ? -13.360 8.875 14.168 1.00 77.81 80 VAL A N 1
ATOM 612 C CA . VAL A 1 80 ? -12.953 7.755 13.301 1.00 77.81 80 VAL A CA 1
ATOM 613 C C . VAL A 1 80 ? -13.072 8.140 11.829 1.00 77.81 80 VAL A C 1
ATOM 615 O O . VAL A 1 80 ? -12.085 8.073 11.107 1.00 77.81 80 VAL A O 1
ATOM 618 N N . ILE A 1 81 ? -14.241 8.615 11.394 1.00 78.81 81 ILE A N 1
ATOM 619 C CA . ILE A 1 81 ? -14.459 8.990 9.989 1.00 78.81 81 ILE A CA 1
ATOM 620 C C . ILE A 1 81 ? -13.472 10.084 9.571 1.00 78.81 81 ILE A C 1
ATOM 622 O O . ILE A 1 81 ? -12.759 9.932 8.585 1.00 78.81 81 ILE A O 1
ATOM 626 N N . ARG A 1 82 ? -13.390 11.172 10.346 1.00 85.12 82 ARG A N 1
ATOM 627 C CA . ARG A 1 82 ? -12.538 12.324 10.027 1.00 85.12 82 ARG A CA 1
ATOM 628 C C . ARG A 1 82 ? -11.059 11.954 9.961 1.00 85.12 82 ARG A C 1
ATOM 630 O O . ARG A 1 82 ? -10.342 12.448 9.100 1.00 85.12 82 ARG A O 1
ATOM 637 N N . ASP A 1 83 ? -10.599 11.131 10.892 1.00 87.00 83 ASP A N 1
ATOM 638 C CA . ASP A 1 83 ? -9.186 10.803 11.012 1.00 87.00 83 ASP A CA 1
ATOM 639 C C . ASP A 1 83 ? -8.742 9.769 9.972 1.00 87.00 83 ASP A C 1
ATOM 641 O O . ASP A 1 83 ? -7.586 9.783 9.563 1.00 87.00 83 ASP A O 1
ATOM 645 N N . TRP A 1 84 ? -9.646 8.900 9.515 1.00 84.88 84 TRP A N 1
ATOM 646 C CA . TRP A 1 84 ? -9.350 7.897 8.489 1.00 84.88 84 TRP A CA 1
ATOM 647 C C . TRP A 1 84 ? -9.618 8.378 7.062 1.00 84.88 84 TRP A C 1
ATOM 649 O O . TRP A 1 84 ? -9.062 7.822 6.114 1.00 84.88 84 TRP A O 1
ATOM 659 N N . LEU A 1 85 ? -10.382 9.463 6.907 1.00 85.94 85 LEU A N 1
ATOM 660 C CA . LEU A 1 85 ? -10.637 10.116 5.626 1.00 85.94 85 LEU A CA 1
ATOM 661 C C . LEU A 1 85 ? -9.363 10.387 4.797 1.00 85.94 85 LEU A C 1
ATOM 663 O O . LEU A 1 85 ? -9.399 10.098 3.606 1.00 85.94 85 LEU A O 1
ATOM 667 N N . PRO A 1 86 ? -8.223 10.857 5.352 1.00 87.81 86 PRO A N 1
ATOM 668 C CA . PRO A 1 86 ? -7.008 11.080 4.567 1.00 87.81 86 PRO A CA 1
ATOM 669 C C . PRO A 1 86 ? -6.500 9.827 3.843 1.00 87.81 86 PRO A C 1
ATOM 671 O O . PRO A 1 86 ? -6.047 9.925 2.708 1.00 87.81 86 PRO A O 1
ATOM 674 N N . PHE A 1 87 ? -6.610 8.644 4.457 1.00 86.50 87 PHE A N 1
ATOM 675 C CA . PHE A 1 87 ? -6.212 7.387 3.816 1.00 86.50 87 PHE A CA 1
ATOM 676 C C . PHE A 1 87 ? -7.144 7.033 2.652 1.00 86.50 87 PHE A C 1
ATOM 678 O O . PHE A 1 87 ? -6.673 6.628 1.591 1.00 86.50 87 PHE A O 1
ATOM 685 N N . ALA A 1 88 ? -8.454 7.228 2.835 1.00 83.31 88 ALA A N 1
ATOM 686 C CA . ALA A 1 88 ? -9.446 7.011 1.784 1.00 83.31 88 ALA A CA 1
ATOM 687 C C . ALA A 1 88 ? -9.249 7.985 0.614 1.00 83.31 88 ALA A C 1
ATOM 689 O O . ALA A 1 88 ? -9.307 7.582 -0.543 1.00 83.31 88 ALA A O 1
ATOM 690 N N . LEU A 1 89 ? -8.952 9.253 0.912 1.00 86.12 89 LEU A N 1
ATOM 691 C CA . LEU A 1 89 ? -8.682 10.270 -0.101 1.00 86.12 89 LEU A CA 1
ATOM 692 C C . LEU A 1 89 ? -7.418 9.966 -0.905 1.00 86.12 89 LEU A C 1
ATOM 694 O O . LEU A 1 89 ? -7.431 10.149 -2.114 1.00 86.12 89 LEU A O 1
ATOM 698 N N . VAL A 1 90 ? -6.348 9.477 -0.270 1.00 86.75 90 VAL A N 1
ATOM 699 C CA . VAL A 1 90 ? -5.133 9.050 -0.986 1.00 86.75 90 VAL A CA 1
ATOM 700 C C . VAL A 1 90 ? -5.426 7.893 -1.940 1.00 86.75 90 VAL A C 1
ATOM 702 O O . VAL A 1 90 ? -4.944 7.904 -3.069 1.00 86.75 90 VAL A O 1
ATOM 705 N N . LEU A 1 91 ? -6.226 6.915 -1.511 1.00 81.88 91 LEU A N 1
ATOM 706 C CA . LEU A 1 91 ? -6.630 5.793 -2.362 1.00 81.88 91 LEU A CA 1
ATOM 707 C C . LEU A 1 91 ? -7.473 6.255 -3.550 1.00 81.88 91 LEU A C 1
ATOM 709 O O . LEU A 1 91 ? -7.160 5.920 -4.687 1.00 81.88 91 LEU A O 1
ATOM 713 N N . LEU A 1 92 ? -8.470 7.103 -3.298 1.00 82.31 92 LEU A N 1
ATOM 714 C CA . LEU A 1 92 ? -9.283 7.686 -4.358 1.00 82.31 92 LEU A CA 1
ATOM 715 C C . LEU A 1 92 ? -8.429 8.516 -5.325 1.00 82.31 92 LEU A C 1
ATOM 717 O O . LEU A 1 92 ? -8.586 8.412 -6.537 1.00 82.31 92 LEU A O 1
ATOM 721 N N . ALA A 1 93 ? -7.500 9.319 -4.803 1.00 84.00 93 ALA A N 1
ATOM 722 C CA . ALA A 1 93 ? -6.580 10.100 -5.620 1.00 84.00 93 ALA A CA 1
ATOM 723 C C . ALA A 1 93 ? -5.689 9.201 -6.485 1.00 84.00 93 ALA A C 1
ATOM 725 O O . ALA A 1 93 ? -5.449 9.534 -7.641 1.00 84.00 93 ALA A O 1
ATOM 726 N N . TYR A 1 94 ? -5.239 8.055 -5.966 1.00 82.12 94 TYR A N 1
ATOM 727 C CA . TYR A 1 94 ? -4.506 7.066 -6.753 1.00 82.12 94 TYR A CA 1
ATOM 728 C C . TYR A 1 94 ? -5.359 6.491 -7.888 1.00 82.12 94 TYR A C 1
ATOM 730 O O . TYR A 1 94 ? -4.910 6.486 -9.034 1.00 82.12 94 TYR A O 1
ATOM 738 N N . ASP A 1 95 ? -6.599 6.088 -7.617 1.00 78.94 95 ASP A N 1
ATOM 739 C CA . ASP A 1 95 ? -7.506 5.561 -8.644 1.00 78.94 95 ASP A CA 1
ATOM 740 C C . ASP A 1 95 ? -7.799 6.590 -9.737 1.00 78.94 95 ASP A C 1
ATOM 742 O O . ASP A 1 95 ? -7.700 6.286 -10.927 1.00 78.94 95 ASP A O 1
ATOM 746 N N . LEU A 1 96 ? -8.062 7.836 -9.340 1.00 79.12 96 LEU A N 1
ATOM 747 C CA . LEU A 1 96 ? -8.240 8.947 -10.271 1.00 79.12 96 LEU A CA 1
ATOM 748 C C . LEU A 1 96 ? -6.957 9.237 -11.056 1.00 79.12 96 LEU A C 1
ATOM 750 O O . LEU A 1 96 ? -7.024 9.499 -12.254 1.00 79.12 96 LEU A O 1
ATOM 754 N N . SER A 1 97 ? -5.785 9.158 -10.417 1.00 74.19 97 SER A N 1
ATOM 755 C CA . SER A 1 97 ? -4.500 9.404 -11.080 1.00 74.19 97 SER A CA 1
ATOM 756 C C . SER A 1 97 ? -4.183 8.367 -12.154 1.00 74.19 97 SER A C 1
ATOM 758 O O . SER A 1 97 ? -3.631 8.732 -13.187 1.00 74.19 97 SER A O 1
ATOM 760 N N . ARG A 1 98 ? -4.582 7.101 -11.959 1.00 69.25 98 ARG A N 1
ATOM 761 C CA . ARG A 1 98 ? -4.440 6.048 -12.975 1.00 69.25 98 ARG A CA 1
ATOM 762 C C . ARG A 1 98 ? -5.228 6.388 -14.238 1.00 69.25 98 ARG A C 1
ATOM 764 O O . ARG A 1 98 ? -4.711 6.217 -15.333 1.00 69.25 98 ARG A O 1
ATOM 771 N N . GLY A 1 99 ? -6.437 6.931 -14.085 1.00 65.25 99 GLY A N 1
ATOM 772 C CA . GLY A 1 99 ? -7.236 7.426 -15.210 1.00 65.25 99 GLY A CA 1
ATOM 773 C C . GLY A 1 99 ? -6.745 8.762 -15.782 1.00 65.25 99 GLY A C 1
ATOM 774 O O . GLY A 1 99 ? -6.927 9.020 -16.963 1.00 65.25 99 GLY A O 1
ATOM 775 N N . ALA A 1 100 ? -6.113 9.613 -14.968 1.00 66.69 100 ALA A N 1
ATOM 776 C CA . ALA A 1 100 ? -5.607 10.916 -15.398 1.00 66.69 100 ALA A CA 1
ATOM 777 C C . ALA A 1 100 ? -4.230 10.854 -16.075 1.00 66.69 100 ALA A C 1
ATOM 779 O O . ALA A 1 100 ? -3.913 11.744 -16.860 1.00 66.69 100 ALA A O 1
ATOM 780 N N . ALA A 1 101 ? -3.418 9.827 -15.805 1.00 63.72 101 ALA A N 1
ATOM 781 C CA . ALA A 1 101 ? -2.096 9.663 -16.410 1.00 63.72 101 ALA A CA 1
ATOM 782 C C . ALA A 1 101 ? -2.164 9.638 -17.950 1.00 63.72 101 ALA A C 1
ATOM 784 O O . ALA A 1 101 ? -1.307 10.225 -18.609 1.00 63.72 101 ALA A O 1
ATOM 785 N N . THR A 1 102 ? -3.233 9.074 -18.521 1.00 63.75 102 THR A N 1
ATOM 786 C CA . THR A 1 102 ? -3.489 9.076 -19.973 1.00 63.75 102 THR A CA 1
ATOM 787 C C . THR A 1 102 ? -3.826 10.469 -20.520 1.00 63.75 102 THR A C 1
ATOM 789 O O . THR A 1 102 ? -3.536 10.763 -21.677 1.00 63.75 102 THR A O 1
ATOM 792 N N . MET A 1 103 ? -4.372 11.372 -19.696 1.00 65.94 103 MET A N 1
ATOM 793 C CA . MET A 1 103 ? -4.746 12.734 -20.107 1.00 65.94 103 MET A CA 1
ATOM 794 C C . MET A 1 103 ? -3.565 13.711 -20.158 1.00 65.94 103 MET A C 1
ATOM 796 O O . MET A 1 103 ? -3.668 14.760 -20.788 1.00 65.94 103 MET A O 1
ATOM 800 N N . VAL A 1 104 ? -2.440 13.394 -19.506 1.00 72.12 104 VAL A N 1
ATOM 801 C CA . VAL A 1 104 ? -1.256 14.274 -19.468 1.00 72.12 104 VAL A CA 1
ATOM 802 C C . VAL A 1 104 ? -0.450 14.211 -20.777 1.00 72.12 104 VAL A C 1
ATOM 804 O O . VAL A 1 104 ? 0.407 15.060 -21.014 1.00 72.12 104 VAL A O 1
ATOM 807 N N . GLY A 1 105 ? -0.732 13.241 -21.658 1.00 71.25 105 GLY A N 1
ATOM 808 C CA . GLY A 1 105 ? -0.120 13.146 -22.991 1.00 71.25 105 GLY A CA 1
ATOM 809 C C . GLY A 1 105 ? 1.390 12.876 -22.973 1.00 71.25 105 GLY A C 1
ATOM 810 O O . GLY A 1 105 ? 2.076 13.100 -23.969 1.00 71.25 105 GLY A O 1
ATOM 811 N N . ARG A 1 106 ? 1.928 12.429 -21.831 1.00 77.31 106 ARG A N 1
ATOM 812 C CA . ARG A 1 106 ? 3.324 12.003 -21.696 1.00 77.31 106 ARG A CA 1
ATOM 813 C C . ARG A 1 106 ? 3.483 10.616 -22.326 1.00 77.31 106 ARG A C 1
ATOM 815 O O . ARG A 1 106 ? 2.652 9.753 -22.055 1.00 77.31 106 ARG A O 1
ATOM 822 N N . PRO A 1 107 ? 4.546 10.373 -23.111 1.00 79.81 107 PRO A N 1
ATOM 823 C CA . PRO A 1 107 ? 4.813 9.039 -23.625 1.00 79.81 107 PRO A CA 1
ATOM 824 C C . PRO A 1 107 ? 5.117 8.083 -22.469 1.00 79.81 107 PRO A C 1
ATOM 826 O O . PRO A 1 107 ? 5.853 8.430 -21.541 1.00 79.81 107 PRO A O 1
ATOM 829 N N . THR A 1 108 ? 4.563 6.877 -22.546 1.00 84.56 108 THR A N 1
ATOM 830 C CA . THR A 1 108 ? 4.825 5.805 -21.588 1.00 84.56 108 THR A CA 1
ATOM 831 C C . THR A 1 108 ? 6.316 5.463 -21.574 1.00 84.56 108 THR A C 1
ATOM 833 O O . THR A 1 108 ? 6.939 5.275 -22.615 1.00 84.56 108 THR A O 1
ATOM 836 N N . LEU A 1 109 ? 6.906 5.365 -20.387 1.00 87.12 109 LEU A N 1
ATOM 837 C CA . LEU A 1 109 ? 8.296 4.972 -20.179 1.00 87.12 109 LEU A CA 1
ATOM 838 C C . LEU A 1 109 ? 8.352 3.469 -19.902 1.00 87.12 109 LEU A C 1
ATOM 840 O O . LEU A 1 109 ? 7.925 3.027 -18.836 1.00 87.12 109 LEU A O 1
ATOM 844 N N . TRP A 1 110 ? 8.877 2.678 -20.840 1.00 87.31 110 TRP A N 1
ATOM 845 C CA . TRP A 1 110 ? 8.909 1.213 -20.698 1.00 87.31 110 TRP A CA 1
ATOM 846 C C . TRP A 1 110 ? 10.299 0.570 -20.777 1.00 87.31 110 TRP A C 1
ATOM 848 O O . TRP A 1 110 ? 10.455 -0.556 -20.314 1.00 87.31 110 TRP A O 1
ATOM 858 N N . HIS A 1 111 ? 11.317 1.252 -21.316 1.00 89.50 111 HIS A N 1
ATOM 859 C CA . HIS A 1 111 ? 12.696 0.730 -21.349 1.00 89.50 111 HIS A CA 1
ATOM 860 C C . HIS A 1 111 ? 13.595 1.293 -20.245 1.00 89.50 111 HIS A C 1
ATOM 862 O O . HIS A 1 111 ? 14.409 0.556 -19.694 1.00 89.50 111 HIS A O 1
ATOM 868 N N . TRP A 1 112 ? 13.401 2.560 -19.866 1.00 88.56 112 TRP A N 1
ATOM 869 C CA . TRP A 1 112 ? 14.286 3.300 -18.958 1.00 88.56 112 TRP A CA 1
ATOM 870 C C . TRP A 1 112 ? 14.633 2.544 -17.665 1.00 88.56 112 TRP A C 1
ATOM 872 O O . TRP A 1 112 ? 15.794 2.488 -17.276 1.00 88.56 112 TRP A O 1
ATOM 882 N N . GLN A 1 113 ? 13.645 1.935 -17.010 1.00 89.88 113 GLN A N 1
ATOM 883 C CA . GLN A 1 113 ? 13.830 1.208 -15.753 1.00 89.88 113 GLN A CA 1
ATOM 884 C C . GLN A 1 113 ? 14.690 -0.044 -15.956 1.00 89.88 113 GLN A C 1
ATOM 886 O O . GLN A 1 113 ? 15.598 -0.300 -15.174 1.00 89.88 113 GLN A O 1
ATOM 891 N N . ALA A 1 114 ? 14.439 -0.796 -17.031 1.00 90.44 114 ALA A N 1
ATOM 892 C CA . ALA A 1 114 ? 15.221 -1.982 -17.362 1.00 90.44 114 ALA A CA 1
ATOM 893 C C . ALA A 1 114 ? 16.659 -1.619 -17.756 1.00 90.44 114 ALA A C 1
ATOM 895 O O . ALA A 1 114 ? 17.597 -2.340 -17.423 1.00 90.44 114 ALA A O 1
ATOM 896 N N . ASP A 1 115 ? 16.846 -0.498 -18.451 1.00 92.69 115 ASP A N 1
ATOM 897 C CA . ASP A 1 115 ? 18.170 -0.015 -18.838 1.00 92.69 115 ASP A CA 1
ATOM 898 C C . ASP A 1 115 ? 18.957 0.489 -17.623 1.00 92.69 115 ASP A C 1
ATOM 900 O O . ASP A 1 115 ? 20.142 0.183 -17.499 1.00 92.69 115 ASP A O 1
ATOM 904 N N . ALA A 1 116 ? 18.293 1.179 -16.691 1.00 93.56 116 ALA A N 1
ATOM 905 C CA . ALA A 1 116 ? 18.877 1.592 -15.418 1.00 93.56 116 ALA A CA 1
ATOM 906 C C . ALA A 1 116 ? 19.300 0.385 -14.565 1.00 93.56 116 ALA A C 1
ATOM 908 O O . ALA A 1 116 ? 20.418 0.370 -14.048 1.00 93.56 116 ALA A O 1
ATOM 909 N N . ASP A 1 117 ? 18.454 -0.647 -14.473 1.00 94.56 117 ASP A N 1
ATOM 910 C CA . ASP A 1 117 ? 18.786 -1.897 -13.783 1.00 94.56 117 ASP A CA 1
ATOM 911 C C . ASP A 1 117 ? 20.004 -2.568 -14.429 1.00 94.56 117 ASP A C 1
ATOM 913 O O . ASP A 1 117 ? 20.977 -2.885 -13.746 1.00 94.56 117 ASP A O 1
ATOM 917 N N . ARG A 1 118 ? 20.012 -2.736 -15.757 1.00 94.50 118 ARG A N 1
ATOM 918 C CA . ARG A 1 118 ? 21.169 -3.324 -16.448 1.00 94.50 118 ARG A CA 1
ATOM 919 C C . ARG A 1 118 ? 22.426 -2.501 -16.227 1.00 94.50 118 ARG A C 1
ATOM 921 O O . ARG A 1 118 ? 23.472 -3.078 -15.964 1.00 94.50 118 ARG A O 1
ATOM 928 N N . TRP A 1 119 ? 22.350 -1.177 -16.310 1.00 96.50 119 TRP A N 1
ATOM 929 C CA . TRP A 1 119 ? 23.500 -0.315 -16.057 1.00 96.50 119 TRP A CA 1
ATOM 930 C C . TRP A 1 119 ? 24.054 -0.512 -14.638 1.00 96.50 119 TRP A C 1
ATOM 932 O O . TRP A 1 119 ? 25.256 -0.730 -14.479 1.00 96.50 119 TRP A O 1
ATOM 942 N N . LEU A 1 120 ? 23.181 -0.528 -13.625 1.00 97.62 120 LEU A N 1
ATOM 943 C CA . LEU A 1 120 ? 23.563 -0.716 -12.223 1.00 97.62 120 LEU A CA 1
ATOM 944 C C . LEU A 1 120 ? 24.197 -2.093 -11.964 1.00 97.62 120 LEU A C 1
ATOM 946 O O . LEU A 1 120 ? 25.114 -2.210 -11.154 1.00 97.62 120 LEU A O 1
ATOM 950 N N . PHE A 1 121 ? 23.736 -3.124 -12.673 1.00 97.00 121 PHE A N 1
ATOM 951 C CA . PHE A 1 121 ? 24.204 -4.506 -12.545 1.00 97.00 121 PHE A CA 1
ATOM 952 C C . PHE A 1 121 ? 25.113 -4.944 -13.712 1.00 97.00 121 PHE A C 1
ATOM 954 O O . PHE A 1 121 ? 25.144 -6.120 -14.083 1.00 97.00 121 PHE A O 1
ATOM 961 N N . ALA A 1 122 ? 25.877 -4.003 -14.283 1.00 96.88 122 ALA A N 1
ATOM 962 C CA . ALA A 1 122 ? 26.922 -4.252 -15.285 1.00 96.88 122 ALA A CA 1
ATOM 963 C C . ALA A 1 122 ? 26.458 -5.093 -16.497 1.00 96.88 122 A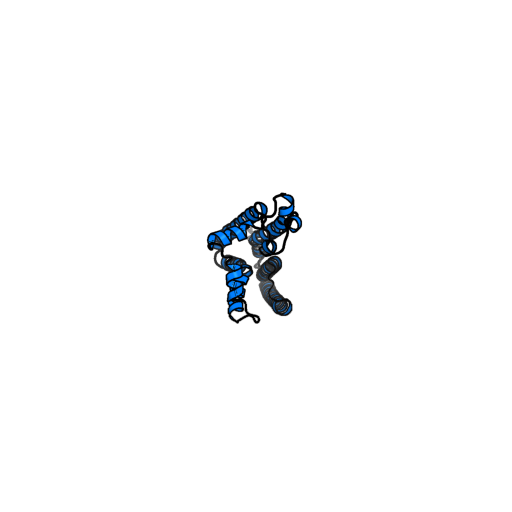LA A C 1
ATOM 965 O O . ALA A 1 122 ? 27.103 -6.055 -16.909 1.00 96.88 122 ALA A O 1
ATOM 966 N N . GLY A 1 123 ? 25.306 -4.738 -17.058 1.00 94.94 123 GLY A N 1
ATOM 967 C CA . GLY A 1 123 ? 24.641 -5.403 -18.180 1.00 94.94 123 GLY A CA 1
ATOM 968 C C . GLY A 1 123 ? 23.675 -6.522 -17.775 1.00 94.94 123 GLY A C 1
ATOM 969 O O . GLY A 1 123 ? 22.872 -6.954 -18.601 1.00 94.94 123 GLY A O 1
ATOM 970 N N . THR A 1 124 ? 23.700 -6.974 -16.518 1.00 95.19 124 THR A N 1
ATOM 971 C CA . THR A 1 124 ? 22.844 -8.070 -16.040 1.00 95.19 124 THR A CA 1
ATOM 972 C C . THR A 1 124 ? 21.464 -7.555 -15.649 1.00 95.19 124 THR A C 1
ATOM 974 O O . THR A 1 124 ? 21.346 -6.576 -14.924 1.00 95.19 124 THR A O 1
ATOM 977 N N . MET A 1 125 ? 20.402 -8.244 -16.072 1.00 94.00 125 MET A N 1
ATOM 978 C CA . MET A 1 125 ? 19.045 -7.966 -15.596 1.00 94.00 125 MET A CA 1
ATOM 979 C C . MET A 1 125 ? 18.793 -8.746 -14.291 1.00 94.00 125 MET A C 1
ATOM 981 O O . MET A 1 125 ? 18.610 -9.967 -14.349 1.00 94.00 125 MET A O 1
ATOM 985 N N . PRO A 1 126 ? 18.779 -8.098 -13.110 1.00 94.12 126 PRO A N 1
ATOM 986 C CA . PRO A 1 126 ? 18.810 -8.793 -11.819 1.00 94.12 126 PRO A CA 1
ATOM 987 C C . PRO A 1 126 ? 17.570 -9.663 -11.580 1.00 94.12 126 PRO A C 1
ATOM 989 O O . PRO A 1 126 ? 17.668 -10.755 -11.023 1.00 94.12 126 PRO A O 1
ATOM 992 N N . THR A 1 127 ? 16.402 -9.214 -12.040 1.00 91.56 127 THR A N 1
ATOM 993 C CA . THR A 1 127 ? 15.137 -9.946 -11.895 1.00 91.56 127 THR A CA 1
ATOM 994 C C . THR A 1 127 ? 15.137 -11.252 -12.686 1.00 91.56 127 THR A C 1
ATOM 996 O O . THR A 1 127 ? 14.722 -12.275 -12.150 1.00 91.56 127 THR A O 1
ATOM 999 N N . VAL A 1 128 ? 15.662 -11.244 -13.915 1.00 92.62 128 VAL A N 1
ATOM 1000 C CA . VAL A 1 128 ? 15.810 -12.450 -14.748 1.00 92.62 128 VAL A CA 1
ATOM 1001 C C . VAL A 1 128 ? 16.857 -13.383 -14.146 1.00 92.62 128 VAL A C 1
ATOM 1003 O O . VAL A 1 128 ? 16.584 -14.564 -13.957 1.00 92.62 128 VAL A O 1
ATOM 1006 N N . TRP A 1 129 ? 18.013 -12.845 -13.743 1.00 95.50 129 TRP A N 1
ATOM 1007 C CA . TRP A 1 129 ? 19.083 -13.626 -13.117 1.00 95.50 129 TRP A CA 1
ATOM 1008 C C . TRP A 1 129 ? 18.607 -14.373 -11.862 1.00 95.50 129 TRP A C 1
ATOM 1010 O O . TRP A 1 129 ? 18.946 -15.545 -11.676 1.00 95.50 129 TRP A O 1
ATOM 1020 N N . LEU A 1 130 ? 17.809 -13.704 -11.017 1.00 94.44 130 LEU A N 1
ATOM 1021 C CA . LEU A 1 130 ? 17.197 -14.297 -9.826 1.00 94.44 130 LEU A CA 1
ATOM 1022 C C . LEU A 1 130 ? 16.145 -15.342 -10.202 1.00 94.44 130 LEU A C 1
ATOM 1024 O O . LEU A 1 130 ? 16.131 -16.418 -9.611 1.00 94.44 130 LEU A O 1
ATOM 1028 N N . GLN A 1 131 ? 15.282 -15.053 -11.180 1.00 92.06 131 GLN A N 1
ATOM 1029 C CA . GLN A 1 131 ? 14.253 -15.992 -11.634 1.00 92.06 131 GLN A CA 1
ATOM 1030 C C . GLN A 1 131 ? 14.864 -17.288 -12.171 1.00 92.06 131 GLN A C 1
ATOM 1032 O O . GLN A 1 131 ? 14.443 -18.360 -11.753 1.00 92.06 131 GLN A O 1
ATOM 1037 N N . GLU A 1 132 ? 15.897 -17.208 -13.008 1.00 94.75 132 GLU A N 1
ATOM 1038 C CA . GLU A 1 132 ? 16.592 -18.380 -13.562 1.00 94.75 132 GLU A CA 1
ATOM 1039 C C . GLU A 1 132 ? 17.224 -19.282 -12.491 1.00 94.75 132 GLU A C 1
ATOM 1041 O O . GLU A 1 132 ? 17.419 -20.472 -12.723 1.00 94.75 132 GLU A O 1
ATOM 1046 N N . ARG A 1 133 ? 17.563 -18.726 -11.320 1.00 94.81 133 ARG A N 1
ATOM 1047 C CA . ARG A 1 133 ? 18.273 -19.443 -10.245 1.00 94.81 133 ARG A CA 1
ATOM 1048 C C . ARG A 1 133 ? 17.376 -19.899 -9.109 1.00 94.81 133 ARG A C 1
ATOM 1050 O O . ARG A 1 133 ? 17.676 -20.899 -8.465 1.00 94.81 133 ARG A O 1
ATOM 1057 N N . LEU A 1 134 ? 16.323 -19.141 -8.821 1.00 93.25 134 LEU A N 1
ATOM 1058 C CA . LEU A 1 134 ? 15.477 -19.353 -7.650 1.00 93.25 134 LEU A CA 1
ATOM 1059 C C . LEU A 1 134 ? 14.095 -19.890 -8.009 1.00 93.25 134 LEU A C 1
ATOM 1061 O O . LEU A 1 134 ? 13.441 -20.462 -7.137 1.00 93.25 134 LEU A O 1
ATOM 1065 N N . LYS A 1 135 ? 13.625 -19.711 -9.253 1.00 91.19 135 LYS A N 1
ATOM 1066 C CA . LYS A 1 135 ? 12.283 -20.157 -9.620 1.00 91.19 135 LYS A CA 1
ATOM 1067 C C . LYS A 1 135 ? 12.267 -21.662 -9.860 1.00 91.19 135 LYS A C 1
ATOM 1069 O O . LYS A 1 135 ? 12.897 -22.165 -10.784 1.00 91.19 135 LYS A O 1
ATOM 1074 N N . LEU A 1 136 ? 11.499 -22.368 -9.036 1.00 93.12 136 LEU A N 1
ATOM 1075 C CA . LEU A 1 136 ? 11.280 -23.808 -9.144 1.00 93.12 136 LEU A CA 1
ATOM 1076 C C . LEU A 1 136 ? 9.883 -24.113 -9.715 1.00 93.12 136 LEU A C 1
ATOM 1078 O O . LEU A 1 136 ? 8.977 -23.284 -9.572 1.00 93.12 136 LEU A O 1
ATOM 1082 N N . PRO A 1 137 ? 9.672 -25.302 -10.321 1.00 93.19 137 PRO A N 1
ATOM 1083 C CA . PRO A 1 137 ? 8.352 -25.732 -10.795 1.00 93.19 137 PRO A CA 1
ATOM 1084 C C . PRO A 1 137 ? 7.297 -25.761 -9.681 1.00 93.19 137 PRO A C 1
ATOM 1086 O O . PRO A 1 137 ? 6.140 -25.416 -9.904 1.00 93.19 137 PRO A O 1
ATOM 1089 N N . THR A 1 138 ? 7.710 -26.144 -8.472 1.00 93.88 138 THR A N 1
ATOM 1090 C CA . THR A 1 138 ? 6.884 -26.126 -7.262 1.00 93.88 138 THR A CA 1
ATOM 1091 C C . THR A 1 138 ? 7.418 -25.073 -6.291 1.00 93.88 138 THR A C 1
ATOM 1093 O O . THR A 1 138 ? 8.607 -25.144 -5.961 1.00 93.88 138 THR A O 1
ATOM 1096 N N . PRO A 1 139 ? 6.583 -24.132 -5.801 1.00 89.88 139 PRO A N 1
ATOM 1097 C CA . PRO A 1 139 ? 7.019 -23.098 -4.869 1.00 89.88 139 PRO A CA 1
ATOM 1098 C C . PRO A 1 139 ? 7.617 -23.712 -3.596 1.00 89.88 139 PRO A C 1
ATOM 1100 O O . PRO A 1 139 ? 6.925 -24.451 -2.889 1.00 89.88 139 PRO A O 1
ATOM 1103 N N . PRO A 1 140 ? 8.889 -23.441 -3.276 1.00 93.12 140 PRO A N 1
ATOM 1104 C CA . PRO A 1 140 ? 9.466 -23.863 -2.012 1.00 93.12 140 PRO A CA 1
ATOM 1105 C C . PRO A 1 140 ? 8.828 -23.092 -0.851 1.00 93.12 140 PRO A C 1
ATOM 1107 O O . PRO A 1 140 ? 8.339 -21.974 -1.007 1.00 93.12 140 PRO A O 1
ATOM 1110 N N . TRP A 1 141 ? 8.883 -23.667 0.350 1.00 93.81 141 TRP A N 1
ATOM 1111 C CA . TRP A 1 141 ? 8.225 -23.111 1.540 1.00 93.81 141 TRP A CA 1
ATOM 1112 C C . TRP A 1 141 ? 8.636 -21.663 1.859 1.00 93.81 141 TRP A C 1
ATOM 1114 O O . TRP A 1 141 ? 7.835 -20.898 2.390 1.00 93.81 141 TRP A O 1
ATOM 1124 N N . TRP A 1 142 ? 9.863 -21.252 1.522 1.00 93.31 142 TRP A N 1
ATOM 1125 C CA . TRP A 1 142 ? 10.341 -19.895 1.783 1.00 93.31 142 TRP A CA 1
ATOM 1126 C C . TRP A 1 142 ? 9.665 -18.840 0.893 1.00 93.31 142 TRP A C 1
ATOM 1128 O O . TRP A 1 142 ? 9.617 -17.674 1.293 1.00 93.31 142 TRP A O 1
ATOM 1138 N N . GLU A 1 143 ? 9.075 -19.215 -0.255 1.00 92.12 143 GLU A N 1
ATOM 1139 C CA . GLU A 1 143 ? 8.261 -18.290 -1.064 1.00 92.12 143 GLU A CA 1
ATOM 1140 C C . GLU A 1 143 ? 7.053 -17.785 -0.256 1.00 92.12 143 GLU A C 1
ATOM 1142 O O . GLU A 1 143 ? 6.620 -16.652 -0.460 1.00 92.12 143 GLU A O 1
ATOM 1147 N N . ILE A 1 144 ? 6.566 -18.554 0.731 1.00 90.19 144 ILE A N 1
ATOM 1148 C CA . ILE A 1 144 ? 5.523 -18.115 1.673 1.00 90.19 144 ILE A CA 1
ATOM 1149 C C . ILE A 1 144 ? 6.030 -16.943 2.518 1.00 90.19 144 ILE A C 1
ATOM 1151 O O . ILE A 1 144 ? 5.329 -15.945 2.680 1.00 90.19 144 ILE A O 1
ATOM 1155 N N . GLY A 1 145 ? 7.259 -17.033 3.033 1.00 93.44 145 GLY A N 1
ATOM 1156 C CA . GLY A 1 145 ? 7.874 -15.969 3.827 1.00 93.44 145 GLY A CA 1
ATOM 1157 C C . GLY A 1 145 ? 8.065 -14.689 3.013 1.00 93.44 145 GLY A C 1
ATOM 1158 O O . GLY A 1 145 ? 7.628 -13.620 3.436 1.00 93.44 145 GLY A O 1
ATOM 1159 N N . ILE A 1 146 ? 8.638 -14.802 1.811 1.00 92.50 146 ILE A N 1
ATOM 1160 C CA . ILE A 1 146 ? 8.840 -13.655 0.908 1.00 92.50 146 ILE A CA 1
ATOM 1161 C C . ILE A 1 146 ? 7.500 -13.032 0.511 1.00 92.50 146 ILE A C 1
ATOM 1163 O O . ILE A 1 146 ? 7.344 -11.812 0.572 1.00 92.50 146 ILE A O 1
ATOM 1167 N N . SER A 1 147 ? 6.511 -13.862 0.176 1.00 88.94 147 SER A N 1
ATOM 1168 C CA . SER A 1 147 ? 5.164 -13.392 -0.146 1.00 88.94 147 SER A CA 1
ATOM 1169 C C . SER A 1 147 ? 4.531 -12.691 1.049 1.00 88.94 147 SER A C 1
ATOM 1171 O O . SER A 1 147 ? 3.954 -11.629 0.885 1.00 88.94 147 SER A O 1
ATOM 1173 N N . THR A 1 148 ? 4.697 -13.205 2.268 1.00 88.94 148 THR A N 1
ATOM 1174 C CA . THR A 1 148 ? 4.175 -12.563 3.486 1.00 88.94 148 THR A CA 1
ATOM 1175 C C . THR A 1 148 ? 4.808 -11.191 3.714 1.00 88.94 148 THR A C 1
ATOM 1177 O O . THR A 1 148 ? 4.103 -10.228 4.016 1.00 88.94 148 THR A O 1
ATOM 1180 N N . VAL A 1 149 ? 6.125 -11.068 3.519 1.00 94.06 149 VAL A N 1
ATOM 1181 C CA . VAL A 1 149 ? 6.825 -9.777 3.598 1.00 94.06 149 VAL A CA 1
ATOM 1182 C C . VAL A 1 149 ? 6.291 -8.812 2.543 1.00 94.06 149 VAL A C 1
ATOM 1184 O O . VAL A 1 149 ? 5.954 -7.678 2.880 1.00 94.06 149 VAL A O 1
ATOM 1187 N N . TYR A 1 150 ? 6.138 -9.258 1.296 1.00 88.81 150 TYR A N 1
ATOM 1188 C CA . TYR A 1 150 ? 5.532 -8.453 0.236 1.00 88.81 150 TYR A CA 1
ATOM 1189 C C . TYR A 1 150 ? 4.103 -8.019 0.599 1.00 88.81 150 TYR A C 1
ATOM 1191 O O . TYR A 1 150 ? 3.765 -6.839 0.509 1.00 88.81 150 TYR A O 1
ATOM 1199 N N . MET A 1 151 ? 3.283 -8.944 1.102 1.00 83.69 151 MET A N 1
ATOM 1200 C CA . MET A 1 151 ? 1.900 -8.671 1.492 1.00 83.69 151 MET A CA 1
ATOM 1201 C C . MET A 1 151 ? 1.799 -7.716 2.685 1.00 83.69 151 MET A C 1
ATOM 1203 O O . MET A 1 151 ? 0.829 -6.963 2.788 1.00 83.69 151 MET A O 1
ATOM 1207 N N . SER A 1 152 ? 2.811 -7.674 3.559 1.00 86.44 152 SER A N 1
ATOM 1208 C CA . SER A 1 152 ? 2.831 -6.760 4.706 1.00 86.44 152 SER A CA 1
ATOM 1209 C C . SER A 1 152 ? 2.683 -5.294 4.291 1.00 86.44 152 SER A C 1
ATOM 1211 O O . SER A 1 152 ? 2.053 -4.521 5.010 1.00 86.44 152 SER A O 1
ATOM 1213 N N . PHE A 1 153 ? 3.156 -4.924 3.098 1.00 85.62 153 PHE A N 1
ATOM 1214 C CA . PHE A 1 153 ? 3.017 -3.580 2.543 1.00 85.62 153 PHE A CA 1
ATOM 1215 C C . PHE A 1 153 ? 1.557 -3.108 2.451 1.00 85.62 153 PHE A C 1
ATOM 1217 O O . PHE A 1 153 ? 1.282 -1.921 2.627 1.00 85.62 153 PHE A O 1
ATOM 1224 N N . PHE A 1 154 ? 0.613 -4.023 2.223 1.00 80.19 154 PHE A N 1
ATOM 1225 C CA . PHE A 1 154 ? -0.809 -3.698 2.102 1.00 80.19 154 PHE A CA 1
ATOM 1226 C C . PHE A 1 154 ? -1.515 -3.584 3.454 1.00 80.19 154 PHE A C 1
ATOM 1228 O O . PHE A 1 154 ? -2.526 -2.900 3.550 1.00 80.19 154 PHE A O 1
ATOM 1235 N N . ILE A 1 155 ? -0.997 -4.233 4.498 1.00 81.00 155 ILE A N 1
ATOM 1236 C CA . ILE A 1 155 ? -1.694 -4.388 5.784 1.00 81.00 155 ILE A CA 1
ATOM 1237 C C . ILE A 1 155 ? -1.055 -3.502 6.857 1.00 81.00 155 ILE A C 1
ATOM 1239 O O . ILE A 1 155 ? -1.733 -2.769 7.583 1.00 81.00 155 ILE A O 1
ATOM 1243 N N . LEU A 1 156 ? 0.271 -3.562 6.954 1.00 88.56 156 LEU A N 1
ATOM 1244 C CA . LEU A 1 156 ? 1.045 -3.016 8.057 1.00 88.56 156 LEU A CA 1
ATOM 1245 C C . LEU A 1 156 ? 0.872 -1.498 8.235 1.00 88.56 156 LEU A C 1
ATOM 1247 O O . LEU A 1 156 ? 0.690 -1.085 9.382 1.00 88.56 156 LEU A O 1
ATOM 1251 N N . PRO A 1 157 ? 0.840 -0.652 7.179 1.00 89.06 157 PRO A N 1
ATOM 1252 C CA . PRO A 1 157 ? 0.650 0.788 7.359 1.00 89.06 157 PRO A CA 1
ATOM 1253 C C . PRO A 1 157 ? -0.669 1.132 8.056 1.00 89.06 157 PRO A C 1
ATOM 1255 O O . PRO A 1 157 ? -0.706 2.013 8.915 1.00 89.06 157 PRO A O 1
ATOM 1258 N N . TYR A 1 158 ? -1.745 0.409 7.737 1.00 85.50 158 TYR A N 1
ATOM 1259 C CA . TYR A 1 158 ? -3.052 0.642 8.342 1.00 85.50 158 TYR A CA 1
ATOM 1260 C C . TYR A 1 158 ? -3.141 0.070 9.759 1.00 85.50 158 TYR A C 1
ATOM 1262 O O . TYR A 1 158 ? -3.727 0.703 10.636 1.00 85.50 158 TYR A O 1
ATOM 1270 N N . VAL A 1 159 ? -2.512 -1.080 10.026 1.00 85.50 159 VAL A N 1
ATOM 1271 C CA . VAL A 1 159 ? -2.399 -1.615 11.394 1.00 85.50 159 VAL A CA 1
ATOM 1272 C C . VAL A 1 159 ? -1.621 -0.647 12.283 1.00 85.50 159 VAL A C 1
ATOM 1274 O O . VAL A 1 159 ? -2.095 -0.303 13.364 1.00 85.50 159 VAL A O 1
ATOM 1277 N N . ILE A 1 160 ? -0.474 -0.144 11.818 1.00 91.38 160 ILE A N 1
ATOM 1278 C CA . ILE A 1 160 ? 0.321 0.861 12.536 1.00 91.38 160 ILE A CA 1
ATOM 1279 C C . ILE A 1 160 ? -0.514 2.121 12.771 1.00 91.38 160 ILE A C 1
ATOM 1281 O O . ILE A 1 160 ? -0.577 2.602 13.903 1.00 91.38 160 ILE A O 1
ATOM 1285 N N . ALA A 1 161 ? -1.219 2.621 11.750 1.00 90.06 161 ALA A N 1
ATOM 1286 C CA . ALA A 1 161 ? -2.123 3.756 11.905 1.00 90.06 161 ALA A CA 1
ATOM 1287 C C . ALA A 1 161 ? -3.187 3.495 12.983 1.00 90.06 161 ALA A C 1
ATOM 1289 O O . ALA A 1 161 ? -3.403 4.350 13.836 1.00 90.06 161 ALA A O 1
ATOM 1290 N N . GLY A 1 162 ? -3.816 2.318 13.002 1.00 85.62 162 GLY A N 1
ATOM 1291 C CA . GLY A 1 162 ? -4.795 1.937 14.023 1.00 85.62 162 GLY A CA 1
ATOM 1292 C C . GLY A 1 162 ? -4.206 1.857 15.430 1.00 85.62 162 GLY A C 1
ATOM 1293 O O . GLY A 1 162 ? -4.769 2.422 16.369 1.00 85.62 162 GLY A O 1
ATOM 1294 N N . VAL A 1 163 ? -3.044 1.221 15.585 1.00 87.81 163 VAL A N 1
ATOM 1295 C CA . VAL A 1 163 ? -2.350 1.108 16.876 1.00 87.81 163 V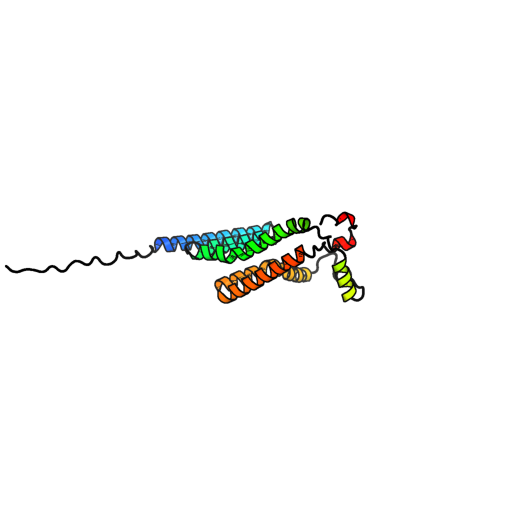AL A CA 1
ATOM 1296 C C . VAL A 1 163 ? -1.955 2.486 17.403 1.00 87.81 163 VAL A C 1
ATOM 1298 O O . VAL A 1 163 ? -2.237 2.796 18.561 1.00 87.81 163 VAL A O 1
ATOM 1301 N N . LEU A 1 164 ? -1.361 3.341 16.566 1.00 91.81 164 LEU A N 1
ATOM 1302 C CA . LEU A 1 164 ? -1.003 4.709 16.945 1.00 91.81 164 LEU A CA 1
ATOM 1303 C C . LEU A 1 164 ? -2.249 5.546 17.249 1.00 91.81 164 LEU A C 1
ATOM 1305 O O . LEU A 1 164 ? -2.253 6.307 18.214 1.00 91.81 164 LEU A O 1
ATOM 1309 N N . TRP A 1 165 ? -3.334 5.374 16.489 1.00 89.31 165 TRP A N 1
ATOM 1310 C CA . TRP A 1 165 ? -4.602 6.057 16.747 1.00 89.31 165 TRP A CA 1
ATOM 1311 C C . TRP A 1 165 ? -5.155 5.716 18.135 1.00 89.31 165 TRP A C 1
ATOM 1313 O O . TRP A 1 165 ? -5.680 6.599 18.806 1.00 89.31 165 TRP A O 1
ATOM 1323 N N . LEU A 1 166 ? -5.003 4.468 18.591 1.00 83.69 166 LEU A N 1
ATOM 1324 C CA . LEU A 1 166 ? -5.442 4.029 19.918 1.00 83.69 166 LEU A CA 1
ATOM 1325 C C . LEU A 1 166 ? -4.469 4.414 21.044 1.00 83.69 166 LEU A C 1
ATOM 1327 O O . LEU A 1 166 ? -4.922 4.703 22.150 1.00 83.69 166 LEU A O 1
ATOM 1331 N N . ARG A 1 167 ? -3.153 4.405 20.789 1.00 90.00 167 ARG A N 1
ATOM 1332 C CA . ARG A 1 167 ? -2.116 4.582 21.825 1.00 90.00 167 ARG A CA 1
ATOM 1333 C C . ARG A 1 167 ? -1.579 6.004 21.946 1.00 90.00 167 ARG A C 1
ATOM 1335 O O . ARG A 1 167 ? -1.475 6.515 23.055 1.00 90.00 167 ARG A O 1
ATOM 1342 N N . ASN A 1 168 ? -1.218 6.638 20.831 1.00 92.62 168 ASN A N 1
ATOM 1343 C CA . ASN A 1 168 ? -0.565 7.944 20.822 1.00 92.62 168 ASN A CA 1
ATOM 1344 C C . ASN A 1 168 ? -1.025 8.798 19.630 1.00 92.62 168 ASN A C 1
ATOM 1346 O O . ASN A 1 168 ? -0.530 8.697 18.506 1.00 92.62 168 ASN A O 1
ATOM 1350 N N . ARG A 1 169 ? -1.950 9.723 19.904 1.00 90.44 169 ARG A N 1
ATOM 1351 C CA . ARG A 1 169 ? -2.544 10.601 18.884 1.00 90.44 169 ARG A CA 1
ATOM 1352 C C . ARG A 1 169 ? -1.537 11.575 18.266 1.00 90.44 169 ARG A C 1
ATOM 1354 O O . ARG A 1 169 ? -1.776 12.034 17.151 1.00 90.44 169 ARG A O 1
ATOM 1361 N N . ALA A 1 170 ? -0.453 11.922 18.962 1.00 94.69 170 ALA A N 1
ATOM 1362 C CA . ALA A 1 170 ? 0.573 12.820 18.430 1.00 94.69 170 ALA A CA 1
ATOM 1363 C C . ALA A 1 170 ? 1.423 12.111 17.366 1.00 94.69 170 ALA A C 1
ATOM 1365 O O . ALA A 1 170 ? 1.552 12.616 16.249 1.00 94.69 170 ALA A O 1
ATOM 1366 N N . GLU A 1 171 ? 1.907 10.907 17.675 1.00 96.00 171 GLU A N 1
ATOM 1367 C CA . GLU A 1 171 ? 2.622 10.058 16.716 1.00 96.00 171 GLU A CA 1
ATOM 1368 C C . GLU A 1 171 ? 1.736 9.664 15.539 1.00 96.00 171 GLU A C 1
ATOM 1370 O O . GLU A 1 171 ? 2.175 9.731 14.395 1.00 96.00 171 GLU A O 1
ATOM 1375 N N . TRP A 1 172 ? 0.459 9.361 15.788 1.00 94.62 172 TRP A N 1
ATOM 1376 C CA . TRP A 1 172 ? -0.503 9.101 14.721 1.00 94.62 172 TRP A CA 1
ATOM 1377 C C . TRP A 1 172 ? -0.566 10.251 13.704 1.00 94.62 172 TRP A C 1
ATOM 1379 O O . TRP A 1 172 ? -0.474 10.018 12.502 1.00 94.62 172 TRP A O 1
ATOM 1389 N N . LYS A 1 173 ? -0.647 11.511 14.159 1.00 94.62 173 LYS A N 1
ATOM 1390 C CA . LYS A 1 173 ? -0.646 12.677 13.253 1.00 94.62 173 LYS A CA 1
ATOM 1391 C C . LYS A 1 173 ? 0.667 12.811 12.481 1.00 94.62 173 LYS A C 1
ATOM 1393 O O . LYS A 1 173 ? 0.655 13.255 11.335 1.00 94.62 173 LYS A O 1
ATOM 1398 N N . ALA A 1 174 ? 1.807 12.500 13.099 1.00 96.56 174 ALA A N 1
ATOM 1399 C CA . ALA A 1 174 ? 3.097 12.513 12.412 1.00 96.56 174 ALA A CA 1
ATOM 1400 C C . ALA A 1 174 ? 3.154 11.430 11.325 1.00 96.56 174 ALA A C 1
ATOM 1402 O O . ALA A 1 174 ? 3.478 11.741 10.180 1.00 96.56 174 ALA A O 1
ATOM 1403 N N . PHE A 1 175 ? 2.733 10.210 11.660 1.00 95.81 175 PHE A N 1
ATOM 1404 C CA . PHE A 1 175 ? 2.637 9.091 10.731 1.00 95.81 175 PHE A CA 1
ATOM 1405 C C . PHE A 1 175 ? 1.725 9.412 9.545 1.00 95.81 175 PHE A C 1
ATOM 1407 O O . PHE A 1 175 ? 2.141 9.259 8.404 1.00 95.81 175 PHE A O 1
ATOM 1414 N N . VAL A 1 176 ? 0.517 9.928 9.792 1.00 94.50 176 VAL A N 1
ATOM 1415 C CA . VAL A 1 176 ? -0.437 10.284 8.728 1.00 94.50 176 VAL A CA 1
ATOM 1416 C C . VAL A 1 176 ? 0.139 11.341 7.794 1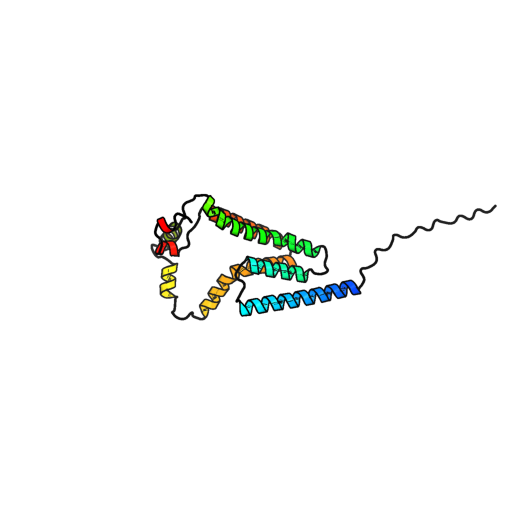.00 94.50 176 VAL A C 1
ATOM 1418 O O . VAL A 1 176 ? 0.026 11.194 6.582 1.00 94.50 176 VAL A O 1
ATOM 1421 N N . ARG A 1 177 ? 0.784 12.390 8.326 1.00 95.38 177 ARG A N 1
ATOM 1422 C CA . ARG A 1 177 ? 1.406 13.434 7.493 1.00 95.38 177 ARG A CA 1
ATOM 1423 C C . ARG A 1 177 ? 2.482 12.859 6.576 1.00 95.38 177 ARG A C 1
ATOM 1425 O O . ARG A 1 177 ? 2.487 13.177 5.392 1.00 95.38 177 ARG A O 1
ATOM 1432 N N . LEU A 1 178 ? 3.355 12.003 7.108 1.00 95.94 178 LEU A N 1
ATOM 1433 C CA . LEU A 1 178 ? 4.397 11.342 6.321 1.00 95.94 178 LEU A CA 1
ATOM 1434 C C . LEU A 1 178 ? 3.800 10.378 5.296 1.00 95.94 178 LEU A C 1
ATOM 1436 O O . LEU A 1 178 ? 4.171 10.427 4.131 1.00 95.94 178 LEU A O 1
ATOM 1440 N N . PHE A 1 179 ? 2.846 9.544 5.708 1.00 94.00 179 PHE A N 1
ATOM 1441 C CA . PHE A 1 179 ? 2.197 8.571 4.838 1.00 94.00 179 PHE A CA 1
ATOM 1442 C C . PHE A 1 179 ? 1.481 9.254 3.669 1.00 94.00 179 PHE A C 1
ATOM 1444 O O . PHE A 1 179 ? 1.709 8.903 2.514 1.00 94.00 179 PHE A O 1
ATOM 1451 N N . VAL A 1 180 ? 0.643 10.253 3.956 1.00 92.94 180 VAL A N 1
ATOM 1452 C CA . VAL A 1 180 ? -0.096 11.006 2.934 1.00 92.94 180 VAL A CA 1
ATOM 1453 C C . VAL A 1 180 ? 0.867 11.788 2.045 1.00 92.94 180 VAL A C 1
ATOM 1455 O O . VAL A 1 180 ? 0.741 11.722 0.827 1.00 92.94 180 VAL A O 1
ATOM 1458 N N . GLY A 1 181 ? 1.855 12.475 2.629 1.00 95.06 181 GLY A N 1
ATOM 1459 C CA . GLY A 1 181 ? 2.848 13.238 1.875 1.00 95.06 181 GLY A CA 1
ATOM 1460 C C . GLY A 1 181 ? 3.671 12.364 0.929 1.00 95.06 181 GLY A C 1
ATOM 1461 O O . GLY A 1 181 ? 3.832 12.711 -0.237 1.00 95.06 181 GLY A O 1
ATOM 1462 N N . LEU A 1 182 ? 4.127 11.199 1.397 1.00 95.00 182 LEU A N 1
ATOM 1463 C CA . LEU A 1 182 ? 4.897 10.257 0.587 1.00 95.00 182 LEU A CA 1
ATOM 1464 C C . LEU A 1 182 ? 4.054 9.657 -0.543 1.00 95.00 182 LEU A C 1
ATOM 1466 O O . LEU A 1 182 ? 4.526 9.581 -1.673 1.00 95.00 182 LEU A O 1
ATOM 1470 N N . ASN A 1 183 ? 2.803 9.275 -0.265 1.00 92.25 183 ASN A N 1
ATOM 1471 C CA . ASN A 1 183 ? 1.906 8.778 -1.310 1.00 92.25 183 ASN A CA 1
ATOM 1472 C C . ASN A 1 183 ? 1.615 9.867 -2.345 1.00 92.25 183 ASN A C 1
ATOM 1474 O O . ASN A 1 183 ? 1.682 9.598 -3.536 1.00 92.25 183 ASN A O 1
ATOM 1478 N N . PHE A 1 184 ? 1.345 11.101 -1.919 1.00 90.81 184 PHE A N 1
ATOM 1479 C CA . PHE A 1 184 ? 1.104 12.203 -2.847 1.00 90.81 184 PHE A CA 1
ATOM 1480 C C . PHE A 1 184 ? 2.337 12.517 -3.707 1.00 90.81 184 PHE A C 1
ATOM 1482 O O . PHE A 1 184 ? 2.215 12.691 -4.916 1.00 90.81 184 PHE A O 1
ATOM 1489 N N . ALA A 1 185 ? 3.537 12.511 -3.120 1.00 94.12 185 ALA A N 1
ATOM 1490 C CA . ALA A 1 185 ? 4.780 12.642 -3.875 1.00 94.12 185 ALA A CA 1
ATOM 1491 C C . ALA A 1 185 ? 4.950 11.501 -4.894 1.00 94.12 185 ALA A C 1
ATOM 1493 O O . ALA A 1 185 ? 5.288 11.753 -6.049 1.00 94.12 185 ALA A O 1
ATOM 1494 N N . ALA A 1 186 ? 4.650 10.261 -4.500 1.00 90.94 186 ALA A N 1
ATOM 1495 C CA . ALA A 1 186 ? 4.671 9.117 -5.405 1.00 90.94 186 ALA A CA 1
ATOM 1496 C C . ALA A 1 186 ? 3.650 9.257 -6.549 1.00 90.94 186 ALA A C 1
ATOM 1498 O O . ALA A 1 186 ? 3.974 8.918 -7.683 1.00 90.94 186 ALA A O 1
ATOM 1499 N N . LEU A 1 187 ? 2.456 9.807 -6.288 1.00 88.56 187 LEU A N 1
ATOM 1500 C CA . LEU A 1 187 ? 1.458 10.107 -7.324 1.00 88.56 187 LEU A CA 1
ATOM 1501 C C . LEU A 1 187 ? 1.966 11.137 -8.330 1.00 88.56 187 LEU A C 1
ATOM 1503 O O . LEU A 1 187 ? 1.794 10.950 -9.530 1.00 88.56 187 LEU A O 1
ATOM 1507 N N . ILE A 1 188 ? 2.620 12.202 -7.861 1.00 89.25 188 ILE A N 1
ATOM 1508 C CA . ILE A 1 188 ? 3.232 13.197 -8.749 1.00 89.25 188 ILE A CA 1
ATOM 1509 C C . ILE A 1 188 ? 4.270 12.525 -9.649 1.00 89.25 188 ILE A C 1
ATOM 1511 O O . ILE A 1 188 ? 4.239 12.712 -10.862 1.00 89.25 188 ILE A O 1
ATOM 1515 N N . VAL A 1 189 ? 5.161 11.712 -9.073 1.00 89.50 189 VAL A N 1
ATOM 1516 C CA . VAL A 1 189 ? 6.166 10.969 -9.845 1.00 89.50 189 VAL A CA 1
ATOM 1517 C C . VAL A 1 189 ? 5.495 10.051 -10.867 1.00 89.50 189 VAL A C 1
ATOM 1519 O O . VAL A 1 189 ? 5.886 10.069 -12.027 1.00 89.50 189 VAL A O 1
ATOM 1522 N N . TYR A 1 190 ? 4.459 9.312 -10.467 1.00 85.12 190 TYR A N 1
ATOM 1523 C CA . TYR A 1 190 ? 3.712 8.409 -11.342 1.00 85.12 190 TYR A CA 1
ATOM 1524 C C . TYR A 1 190 ? 3.068 9.133 -12.533 1.00 85.12 190 TYR A C 1
ATOM 1526 O O . TYR A 1 190 ? 3.169 8.666 -13.662 1.00 85.12 190 TYR A O 1
ATOM 1534 N N . VAL A 1 191 ? 2.451 10.294 -12.300 1.00 84.12 191 VAL A N 1
ATOM 1535 C CA . VAL A 1 191 ? 1.822 11.097 -13.361 1.00 84.12 191 VAL A CA 1
ATOM 1536 C C . VAL A 1 191 ? 2.866 11.726 -14.293 1.00 84.12 191 VAL A C 1
ATOM 1538 O O . VAL A 1 191 ? 2.645 11.818 -15.498 1.00 84.12 191 VAL A O 1
ATOM 1541 N N . LEU A 1 192 ? 4.007 12.173 -13.759 1.00 85.62 192 LEU A N 1
ATOM 1542 C CA . LEU A 1 192 ? 5.061 12.817 -14.552 1.00 85.62 192 LEU A CA 1
ATOM 1543 C C . LEU A 1 192 ? 5.917 11.823 -15.345 1.00 85.62 192 LEU A C 1
ATOM 1545 O O . LEU A 1 192 ? 6.431 12.173 -16.414 1.00 85.62 192 LEU A O 1
ATOM 1549 N N . LEU A 1 193 ? 6.091 10.621 -14.800 1.00 86.38 193 LEU A N 1
ATOM 1550 C CA . LEU A 1 193 ? 6.909 9.536 -15.331 1.00 86.38 193 LEU A CA 1
ATOM 1551 C C . LEU A 1 193 ? 6.049 8.263 -15.432 1.00 86.38 193 LEU A C 1
ATOM 1553 O O . LEU A 1 193 ? 6.272 7.316 -14.670 1.00 86.38 193 LEU A O 1
ATOM 1557 N N . PRO A 1 194 ? 5.054 8.232 -16.344 1.00 85.75 194 PRO A N 1
ATOM 1558 C CA . PRO A 1 194 ? 4.164 7.088 -16.489 1.00 85.75 194 PRO A CA 1
ATOM 1559 C C . PRO A 1 194 ? 4.972 5.873 -16.937 1.00 85.75 194 PRO A C 1
ATOM 1561 O O . PRO A 1 194 ? 5.491 5.822 -18.048 1.00 85.75 194 PRO A O 1
ATOM 1564 N N . ALA A 1 195 ? 5.119 4.909 -16.037 1.00 86.44 195 ALA A N 1
ATOM 1565 C CA . ALA A 1 195 ? 5.929 3.722 -16.242 1.00 86.44 195 ALA A CA 1
ATOM 1566 C C . ALA A 1 195 ? 5.072 2.552 -16.730 1.00 86.44 195 ALA A C 1
ATOM 1568 O O . ALA A 1 195 ? 4.096 2.194 -16.068 1.00 86.44 195 ALA A O 1
ATOM 1569 N N . ALA A 1 196 ? 5.475 1.906 -17.825 1.00 85.69 196 ALA A N 1
ATOM 1570 C CA . ALA A 1 196 ? 4.907 0.614 -18.186 1.00 85.69 196 ALA A CA 1
ATOM 1571 C C . ALA A 1 196 ? 5.390 -0.472 -17.213 1.00 85.69 196 ALA A C 1
ATOM 1573 O O . ALA A 1 196 ? 6.490 -0.382 -16.654 1.00 85.69 196 ALA A O 1
ATOM 1574 N N . PRO A 1 197 ? 4.608 -1.545 -17.033 1.00 85.38 197 PRO A N 1
ATOM 1575 C CA . PRO A 1 197 ? 5.076 -2.702 -16.294 1.00 85.38 197 PRO A CA 1
ATOM 1576 C C . PRO A 1 197 ? 6.287 -3.361 -16.985 1.00 85.38 197 PRO A C 1
ATOM 1578 O O . PRO A 1 197 ? 6.392 -3.357 -18.212 1.00 85.38 197 PRO A O 1
ATOM 1581 N N . PRO A 1 198 ? 7.189 -4.004 -16.220 1.00 83.25 198 PRO A N 1
ATOM 1582 C CA . PRO A 1 198 ? 8.485 -4.468 -16.727 1.00 83.25 198 PRO A CA 1
ATOM 1583 C C . PRO A 1 198 ? 8.390 -5.546 -17.816 1.00 83.25 198 PRO A C 1
ATOM 1585 O O . PRO A 1 198 ? 9.310 -5.698 -18.615 1.00 83.25 198 PRO A O 1
ATOM 1588 N N . TRP A 1 199 ? 7.283 -6.290 -17.889 1.00 85.19 199 TRP A N 1
ATOM 1589 C CA . TRP A 1 199 ? 7.064 -7.272 -18.954 1.00 85.19 199 TRP A CA 1
ATOM 1590 C C . TRP A 1 199 ? 6.846 -6.623 -20.326 1.00 85.19 199 TRP A C 1
ATOM 1592 O O . TRP A 1 199 ? 7.114 -7.273 -21.336 1.00 85.19 199 TRP A O 1
ATOM 1602 N N . ALA A 1 200 ? 6.400 -5.361 -20.379 1.00 87.88 200 ALA A N 1
ATOM 1603 C CA . ALA A 1 200 ? 6.182 -4.649 -21.636 1.00 87.88 200 ALA A CA 1
ATOM 1604 C C . ALA A 1 200 ? 7.503 -4.484 -22.397 1.00 87.88 200 ALA A C 1
ATOM 1606 O O . ALA A 1 200 ? 7.557 -4.730 -23.597 1.00 87.88 200 ALA A O 1
ATOM 1607 N N . ALA A 1 201 ? 8.600 -4.221 -21.680 1.00 86.69 201 ALA A N 1
ATOM 1608 C CA . ALA A 1 201 ? 9.943 -4.148 -22.253 1.00 86.69 201 ALA A CA 1
ATOM 1609 C C . ALA A 1 201 ? 10.381 -5.434 -22.978 1.00 86.69 201 ALA A C 1
ATOM 1611 O O . ALA A 1 201 ? 11.261 -5.379 -23.833 1.00 86.69 201 ALA A O 1
ATOM 1612 N N . ALA A 1 202 ? 9.801 -6.584 -22.620 1.00 84.81 202 ALA A N 1
ATOM 1613 C CA . ALA A 1 202 ? 10.133 -7.882 -23.200 1.00 84.81 202 ALA A CA 1
ATOM 1614 C C . ALA A 1 202 ? 9.140 -8.353 -24.275 1.00 84.81 202 ALA A C 1
ATOM 1616 O O . ALA A 1 202 ? 9.454 -9.289 -25.005 1.00 84.81 202 ALA A O 1
ATOM 1617 N N . ARG A 1 203 ? 7.929 -7.780 -24.335 1.00 87.62 203 ARG A N 1
ATOM 1618 C CA . ARG A 1 203 ? 6.806 -8.345 -25.110 1.00 87.62 203 ARG A CA 1
ATOM 1619 C C . ARG A 1 203 ? 6.075 -7.356 -26.013 1.00 87.62 203 ARG A C 1
ATOM 1621 O O . ARG A 1 203 ? 5.325 -7.806 -26.870 1.00 87.62 203 ARG A O 1
ATOM 1628 N N . CYS A 1 204 ? 6.255 -6.055 -25.818 1.00 87.06 204 CYS A N 1
ATOM 1629 C CA . CYS A 1 204 ? 5.512 -5.022 -26.532 1.00 87.06 204 CYS A CA 1
ATOM 1630 C C . CYS A 1 204 ? 6.380 -4.317 -27.574 1.00 87.06 204 CYS A C 1
ATOM 1632 O O . CYS A 1 204 ? 7.584 -4.132 -27.392 1.00 87.06 204 CYS A O 1
ATOM 1634 N N . THR A 1 205 ? 5.739 -3.874 -28.649 1.00 85.19 205 THR A N 1
ATOM 1635 C CA . THR A 1 205 ? 6.286 -2.912 -29.610 1.00 85.19 205 THR A CA 1
ATOM 1636 C C . THR A 1 205 ? 5.913 -1.483 -29.200 1.00 85.19 205 THR A C 1
ATOM 1638 O O . THR A 1 205 ? 4.978 -1.313 -28.420 1.00 85.19 205 THR A O 1
ATOM 1641 N N . PRO A 1 206 ? 6.558 -0.431 -29.744 1.00 83.31 206 PRO A N 1
ATOM 1642 C CA . PRO A 1 206 ? 6.188 0.955 -29.439 1.00 83.31 206 PRO A CA 1
ATOM 1643 C C . PRO A 1 206 ? 4.713 1.296 -29.707 1.00 83.31 206 PRO A C 1
ATOM 1645 O O . PRO A 1 206 ? 4.158 2.155 -29.029 1.00 83.31 206 PRO A O 1
ATOM 1648 N N . ALA A 1 207 ? 4.071 0.622 -30.668 1.00 83.00 207 ALA A N 1
ATOM 1649 C CA . ALA A 1 207 ? 2.655 0.820 -30.971 1.00 83.00 207 ALA A CA 1
ATOM 1650 C C . ALA A 1 207 ? 1.736 0.282 -29.858 1.00 83.00 207 ALA A C 1
ATOM 1652 O O . ALA A 1 207 ? 0.708 0.892 -29.578 1.00 83.00 207 ALA A O 1
ATOM 1653 N N . ASP A 1 208 ? 2.133 -0.802 -29.181 1.00 82.94 208 ASP A N 1
ATOM 1654 C CA . ASP A 1 208 ? 1.326 -1.470 -28.146 1.00 82.94 208 ASP A CA 1
ATOM 1655 C C . ASP A 1 208 ? 1.243 -0.674 -26.832 1.00 82.94 208 ASP A C 1
ATOM 1657 O O . ASP A 1 208 ? 0.395 -0.947 -25.989 1.00 82.94 208 ASP A O 1
ATOM 1661 N N . VAL A 1 209 ? 2.130 0.305 -26.644 1.00 78.50 209 VAL A N 1
ATOM 1662 C CA . VAL A 1 209 ? 2.302 1.089 -25.403 1.00 78.50 209 VAL A CA 1
ATOM 1663 C C . VAL A 1 209 ? 2.092 2.593 -25.611 1.00 78.50 209 VAL A C 1
ATOM 1665 O O . VAL A 1 209 ? 2.179 3.373 -24.661 1.00 78.50 209 VAL A O 1
ATOM 1668 N N . ALA A 1 210 ? 1.780 3.010 -26.844 1.00 69.94 210 ALA A N 1
ATOM 1669 C CA . ALA A 1 210 ? 1.588 4.410 -27.223 1.00 69.94 210 ALA A CA 1
ATOM 1670 C C . ALA A 1 210 ? 0.364 5.075 -26.560 1.00 69.94 210 ALA A C 1
ATOM 1672 O O . ALA A 1 210 ? 0.316 6.299 -26.474 1.00 69.94 210 ALA A O 1
ATOM 1673 N N . GLY A 1 211 ? -0.614 4.284 -26.101 1.00 64.31 211 GLY A N 1
ATOM 1674 C CA . GLY A 1 211 ? -1.853 4.765 -25.474 1.00 64.31 211 GLY A CA 1
ATOM 1675 C C . GLY A 1 211 ? -1.849 4.814 -23.941 1.00 64.31 211 GLY A C 1
ATOM 1676 O O . GLY A 1 211 ? -2.813 5.325 -23.369 1.00 64.31 211 GLY A O 1
ATOM 1677 N N . GLY A 1 212 ? -0.782 4.324 -23.296 1.00 58.84 212 GLY A N 1
ATOM 1678 C CA . GLY A 1 212 ? -0.755 4.077 -21.847 1.00 58.84 212 GLY A CA 1
ATOM 1679 C C . GLY A 1 212 ? -1.201 2.672 -21.471 1.00 58.84 212 GLY A C 1
ATOM 1680 O O . GLY A 1 212 ? -2.237 2.217 -21.999 1.00 58.84 212 GLY A O 1
#

Radius of gyration: 28.18 Å; Cα contacts (8 Å, |Δi|>4): 123; chains: 1; bounding box: 75×72×93 Å

Sequence (212 aa):
MSAIDDPPSIAGPAGCAPPTDRRVRRLTVLRWVAVATWAVVVGWRTVDDGFAFNRELLLLYICTGLLAASIGQGRRMFYVIRDWLPFALVLLAYDLSRGAATMVGRPTLWHWQADADRWLFAGTMPTVWLQERLKLPTPPWWEIGISTVYMSFFILPYVIAGVLWLRNRAEWKAFVRLFVGLNFAALIVYVLLPAAPPWAAARCTPADVAGG

InterPro domains:
  IPR026841 Inositolphosphotransferase Aur1/Ipt1 [PF14378] (129-201)